Protein AF-A0A133VIT9-F1 (afdb_monomer_lite)

Structure (mmCIF, N/CA/C/O backbone):
data_AF-A0A133VIT9-F1
#
_entry.id   AF-A0A133VIT9-F1
#
loop_
_atom_site.group_PDB
_atom_site.id
_atom_site.type_symbol
_atom_site.label_atom_id
_atom_site.label_alt_id
_atom_site.label_comp_id
_atom_site.label_asym_id
_atom_site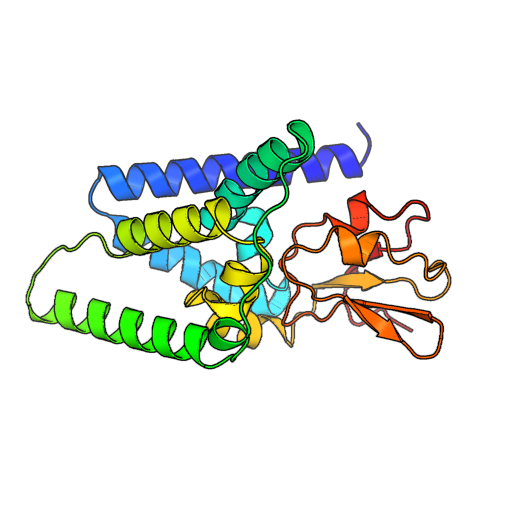.label_entity_id
_atom_site.label_seq_id
_atom_site.pdbx_PDB_ins_code
_atom_site.Cartn_x
_atom_site.Cartn_y
_atom_site.Cartn_z
_atom_site.occupancy
_atom_site.B_iso_or_equiv
_atom_site.auth_seq_id
_atom_site.auth_comp_id
_atom_site.auth_asym_id
_atom_site.auth_atom_id
_atom_site.pdbx_PDB_model_num
ATOM 1 N N . MET A 1 1 ? 23.130 16.467 -1.519 1.00 50.41 1 MET A N 1
ATOM 2 C CA . MET A 1 1 ? 22.187 15.335 -1.356 1.00 50.41 1 MET A CA 1
ATOM 3 C C . MET A 1 1 ? 21.423 15.170 -2.657 1.00 50.41 1 MET A C 1
ATOM 5 O O . MET A 1 1 ? 20.831 16.145 -3.097 1.00 50.41 1 MET A O 1
ATOM 9 N N . GLY A 1 2 ? 21.482 13.998 -3.297 1.00 61.22 2 GLY A N 1
ATOM 10 C CA . GLY A 1 2 ? 20.690 13.722 -4.503 1.00 61.22 2 GLY A CA 1
ATOM 11 C C . GLY A 1 2 ? 19.182 13.758 -4.220 1.00 61.22 2 GLY A C 1
ATOM 12 O O . GLY A 1 2 ? 18.756 13.511 -3.088 1.00 61.22 2 GLY A O 1
ATOM 13 N N . ARG A 1 3 ? 18.382 14.078 -5.245 1.00 63.00 3 ARG A N 1
ATOM 14 C CA . ARG A 1 3 ? 16.910 14.182 -5.181 1.00 63.00 3 ARG A CA 1
ATOM 15 C C . ARG A 1 3 ? 16.249 12.888 -4.668 1.00 63.00 3 ARG A C 1
ATOM 17 O O . ARG A 1 3 ? 15.269 12.965 -3.931 1.00 63.00 3 ARG A O 1
ATOM 24 N N . GLU A 1 4 ? 16.822 11.733 -4.996 1.00 68.62 4 GLU A N 1
ATOM 25 C CA . GLU A 1 4 ? 16.360 10.404 -4.563 1.00 68.62 4 GLU A CA 1
ATOM 26 C C . GLU A 1 4 ? 16.519 10.193 -3.052 1.00 68.62 4 GLU A C 1
ATOM 28 O O . GLU A 1 4 ? 15.550 9.889 -2.357 1.00 68.62 4 GLU A O 1
ATOM 33 N N . ASN A 1 5 ? 17.706 10.486 -2.510 1.00 75.12 5 ASN A N 1
ATOM 34 C CA . ASN A 1 5 ? 17.976 10.378 -1.073 1.00 75.12 5 ASN A CA 1
ATOM 35 C C . ASN A 1 5 ? 17.019 11.247 -0.248 1.00 75.12 5 ASN A C 1
ATOM 37 O O . ASN A 1 5 ? 16.515 10.809 0.782 1.00 75.12 5 ASN A O 1
ATOM 41 N N . PHE A 1 6 ? 16.720 12.465 -0.706 1.00 83.69 6 PHE A N 1
ATOM 42 C CA . PHE A 1 6 ? 15.783 13.346 -0.007 1.00 83.69 6 PHE A CA 1
ATOM 43 C C . PHE A 1 6 ? 14.367 12.756 0.073 1.00 83.69 6 PHE A C 1
ATOM 45 O O . PHE A 1 6 ? 13.770 12.734 1.149 1.00 83.69 6 PHE A O 1
ATOM 52 N N . ARG A 1 7 ? 13.844 12.229 -1.042 1.00 82.56 7 ARG A N 1
ATOM 53 C CA . ARG A 1 7 ? 12.515 11.600 -1.089 1.00 82.56 7 ARG A CA 1
ATOM 54 C C . ARG A 1 7 ? 12.454 10.357 -0.204 1.00 82.56 7 ARG A C 1
ATOM 56 O O . ARG A 1 7 ? 11.474 10.174 0.516 1.00 82.56 7 ARG A O 1
ATOM 63 N N . TYR A 1 8 ? 13.513 9.546 -0.215 1.00 85.75 8 TYR A N 1
ATOM 64 C CA . TYR A 1 8 ? 13.644 8.391 0.666 1.00 85.75 8 TYR A CA 1
ATOM 65 C C . TYR A 1 8 ? 13.536 8.795 2.142 1.00 85.75 8 TYR A C 1
ATOM 67 O O . TYR A 1 8 ? 12.684 8.267 2.858 1.00 85.75 8 TYR A O 1
ATOM 75 N N . PHE A 1 9 ? 14.330 9.774 2.591 1.00 89.81 9 PHE A N 1
ATOM 76 C CA . PHE A 1 9 ? 14.286 10.243 3.980 1.00 89.81 9 PHE A CA 1
ATOM 77 C C . PHE A 1 9 ? 12.928 10.839 4.353 1.00 89.81 9 PHE A C 1
ATOM 79 O O . PHE A 1 9 ? 12.425 10.561 5.440 1.00 89.81 9 PHE A O 1
ATOM 86 N N . LEU A 1 10 ? 12.302 11.600 3.450 1.00 91.88 10 LEU A N 1
ATOM 87 C CA . LEU A 1 10 ? 10.971 12.162 3.673 1.00 91.88 10 LEU A CA 1
ATOM 88 C C . LEU A 1 10 ? 9.918 11.059 3.867 1.00 91.88 10 LEU A C 1
ATOM 90 O O . LEU A 1 10 ? 9.110 11.133 4.792 1.00 91.88 10 LEU A O 1
ATOM 94 N N . ARG A 1 11 ? 9.961 10.011 3.035 1.00 91.12 11 ARG A N 1
ATOM 95 C CA . ARG A 1 11 ? 9.060 8.854 3.124 1.00 91.12 11 ARG A CA 1
ATOM 96 C C . ARG A 1 11 ? 9.233 8.110 4.443 1.00 91.12 11 ARG A C 1
ATOM 98 O O . ARG A 1 11 ? 8.245 7.836 5.116 1.00 91.12 11 ARG A O 1
ATOM 105 N N . ILE A 1 12 ? 10.473 7.794 4.819 1.00 92.12 12 ILE A N 1
ATOM 106 C CA . ILE A 1 12 ? 10.763 7.093 6.078 1.00 92.12 12 ILE A CA 1
ATOM 107 C C . ILE A 1 12 ? 10.356 7.949 7.283 1.00 92.12 12 ILE A C 1
ATOM 109 O O . ILE A 1 12 ? 9.731 7.440 8.211 1.00 92.12 12 ILE A O 1
ATOM 113 N N . GLY A 1 13 ? 10.637 9.255 7.246 1.00 95.56 13 GLY A N 1
ATOM 114 C CA . GLY A 1 13 ? 10.189 10.200 8.267 1.00 95.56 13 GLY A CA 1
ATOM 115 C C . GLY A 1 13 ? 8.670 10.177 8.436 1.00 95.56 13 GLY A C 1
ATOM 116 O O . GLY A 1 13 ? 8.187 9.943 9.541 1.00 95.56 13 GLY A O 1
ATOM 117 N N . ALA A 1 14 ? 7.918 10.314 7.338 1.00 96.12 14 ALA A N 1
ATOM 118 C CA . ALA A 1 14 ? 6.457 10.249 7.356 1.00 96.12 14 ALA A CA 1
ATOM 119 C C . ALA A 1 14 ? 5.939 8.920 7.935 1.00 96.12 14 ALA A C 1
ATOM 121 O O . ALA A 1 14 ? 5.090 8.927 8.825 1.00 96.12 14 ALA A O 1
ATOM 122 N N . GLN A 1 15 ? 6.493 7.790 7.492 1.00 95.75 15 GLN A N 1
ATOM 123 C CA . GLN A 1 15 ? 6.112 6.456 7.963 1.00 95.75 15 GLN A CA 1
ATOM 124 C C . GLN A 1 15 ? 6.292 6.286 9.474 1.00 95.75 15 GLN A C 1
ATOM 126 O O . GLN A 1 15 ? 5.395 5.770 10.144 1.00 95.75 15 GLN A O 1
ATOM 131 N N . ILE A 1 16 ? 7.431 6.729 10.014 1.00 96.38 16 ILE A N 1
ATOM 132 C CA . ILE A 1 16 ? 7.729 6.653 11.449 1.00 96.38 16 ILE A CA 1
ATOM 133 C C . ILE A 1 16 ? 6.801 7.587 12.228 1.00 96.38 16 ILE A C 1
ATOM 135 O O . ILE A 1 16 ? 6.231 7.177 13.239 1.00 96.38 16 ILE A O 1
ATOM 139 N N . THR A 1 17 ? 6.595 8.817 11.746 1.00 97.31 17 THR A N 1
ATOM 140 C CA . THR A 1 17 ? 5.683 9.778 12.376 1.00 97.31 17 THR A CA 1
ATOM 141 C C . THR A 1 17 ? 4.263 9.226 12.453 1.00 97.31 17 T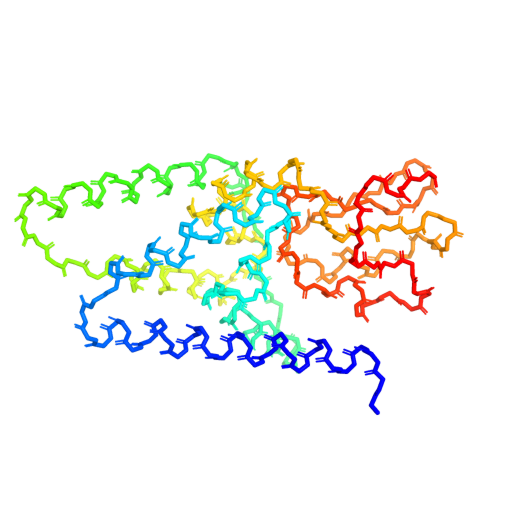HR A C 1
ATOM 143 O O . THR A 1 17 ? 3.673 9.207 13.531 1.00 97.31 17 THR A O 1
ATOM 146 N N . PHE A 1 18 ? 3.710 8.725 11.348 1.00 97.31 18 PHE A N 1
ATOM 147 C CA . PHE A 1 18 ? 2.349 8.194 11.329 1.00 97.31 18 PHE A CA 1
ATOM 148 C C . PHE A 1 18 ? 2.204 6.899 12.133 1.00 97.31 18 PHE A C 1
ATOM 150 O O . PHE A 1 18 ? 1.184 6.720 12.798 1.00 97.31 18 PHE A O 1
ATOM 157 N N . LEU A 1 19 ? 3.224 6.035 12.162 1.00 96.50 19 LEU A N 1
ATOM 158 C CA . LEU A 1 19 ? 3.233 4.870 13.049 1.00 96.50 19 LEU A CA 1
ATOM 159 C C . LEU A 1 19 ? 3.217 5.288 14.529 1.00 96.50 19 LEU A C 1
ATOM 161 O O . LEU A 1 19 ? 2.460 4.717 15.313 1.00 96.50 19 LEU A O 1
ATOM 165 N N . ALA A 1 20 ? 3.990 6.310 14.909 1.00 97.06 20 ALA A N 1
ATOM 166 C CA . ALA A 1 20 ? 3.998 6.842 16.272 1.00 97.06 20 ALA A CA 1
ATOM 167 C C . ALA A 1 20 ? 2.649 7.477 16.655 1.00 97.06 20 ALA A C 1
ATOM 169 O O . ALA A 1 20 ? 2.144 7.235 17.752 1.00 97.06 20 ALA A O 1
ATOM 170 N N . VAL A 1 21 ? 2.023 8.227 15.739 1.00 96.94 21 VAL A N 1
ATOM 171 C CA . VAL A 1 21 ? 0.663 8.762 15.933 1.00 96.94 21 VAL A CA 1
ATOM 172 C C . VAL A 1 21 ? -0.339 7.621 16.115 1.00 96.94 21 VAL A C 1
ATOM 174 O O . VAL A 1 21 ? -1.140 7.659 17.047 1.00 96.94 21 VAL A O 1
ATOM 177 N N . PHE A 1 22 ? -0.276 6.579 15.281 1.00 95.75 22 PHE A N 1
ATOM 178 C CA . PHE A 1 22 ? -1.159 5.418 15.395 1.00 95.75 22 PHE A CA 1
ATOM 179 C C . PHE A 1 22 ? -1.004 4.707 16.746 1.00 95.75 22 PHE A C 1
ATOM 181 O O . PHE A 1 22 ? -2.000 4.440 17.418 1.00 95.75 22 PHE A O 1
ATOM 188 N N . ALA A 1 23 ? 0.235 4.464 17.184 1.00 95.25 23 ALA A N 1
ATOM 189 C CA . ALA A 1 23 ? 0.527 3.850 18.478 1.00 95.25 23 ALA A CA 1
ATOM 190 C C . ALA A 1 23 ? 0.029 4.707 19.658 1.00 95.25 23 ALA A C 1
ATOM 192 O O . ALA A 1 23 ? -0.569 4.179 20.595 1.00 95.25 23 ALA A O 1
ATOM 193 N N . SER A 1 24 ? 0.203 6.030 19.586 1.00 95.56 24 SER A N 1
ATOM 194 C CA . SER A 1 24 ? -0.292 6.973 20.598 1.00 95.56 24 SER A CA 1
ATOM 195 C C . SER A 1 24 ? -1.824 6.971 20.702 1.00 95.56 24 SER A C 1
ATOM 197 O O . SER A 1 24 ? -2.385 6.943 21.802 1.00 95.56 24 SER A O 1
ATOM 199 N N . LEU A 1 25 ? -2.528 6.916 19.564 1.00 93.62 25 LEU A N 1
ATOM 200 C CA . LEU A 1 25 ? -3.990 6.809 19.539 1.00 93.62 25 LEU A CA 1
ATOM 201 C C . LEU A 1 25 ? -4.494 5.468 20.083 1.00 93.62 25 LEU A C 1
ATOM 203 O O . LEU A 1 25 ? -5.546 5.442 20.723 1.00 93.62 25 LEU A O 1
ATOM 207 N N . ILE A 1 26 ? -3.760 4.372 19.859 1.00 91.81 26 ILE A N 1
ATOM 208 C CA . ILE A 1 26 ? -4.047 3.072 20.485 1.00 91.81 26 ILE A CA 1
ATOM 209 C C . ILE A 1 26 ? -3.924 3.180 22.001 1.00 91.81 26 ILE A C 1
ATOM 211 O O . ILE A 1 26 ? -4.866 2.824 22.705 1.00 91.81 26 ILE A O 1
ATOM 215 N N . TRP A 1 27 ? -2.807 3.717 22.495 1.00 92.19 27 TRP A N 1
ATOM 216 C CA . TRP A 1 27 ? -2.558 3.860 23.930 1.00 92.19 27 TRP A CA 1
ATOM 217 C C . TRP A 1 27 ? -3.612 4.728 24.623 1.00 92.19 27 TRP A C 1
ATOM 219 O O . TRP A 1 27 ? -4.034 4.443 25.740 1.00 92.19 27 TRP A O 1
ATOM 229 N N . SER A 1 28 ? -4.070 5.773 23.937 1.00 91.56 28 SER A N 1
ATOM 230 C CA . SER A 1 28 ? -5.056 6.715 24.467 1.00 91.56 28 SER A CA 1
ATOM 231 C C . SER A 1 28 ? -6.503 6.214 24.352 1.00 91.56 28 SER A C 1
ATOM 233 O O . SER A 1 28 ? -7.417 6.907 24.788 1.00 91.56 28 SER A O 1
ATOM 235 N N . GLY A 1 29 ? -6.751 5.061 23.715 1.00 87.62 29 GLY A N 1
ATOM 236 C CA . GLY A 1 29 ? -8.108 4.576 23.417 1.00 87.62 29 GLY A CA 1
ATOM 237 C C . GLY A 1 29 ? -8.849 5.399 22.352 1.00 87.62 29 GLY A C 1
ATOM 238 O O . GLY A 1 29 ? -10.023 5.168 22.079 1.00 87.62 29 GLY A O 1
ATOM 239 N N . LEU A 1 30 ? -8.162 6.334 21.694 1.00 88.44 30 LEU A N 1
ATOM 240 C CA . LEU A 1 30 ? -8.722 7.304 20.752 1.00 88.44 30 LEU A CA 1
ATOM 241 C C . LEU A 1 30 ? -8.528 6.888 19.282 1.00 88.44 30 LEU A C 1
ATOM 243 O O . LEU A 1 30 ? -8.510 7.718 18.372 1.00 88.44 30 LEU A O 1
ATOM 247 N N . THR A 1 31 ? -8.401 5.583 19.033 1.00 86.69 31 THR A N 1
ATOM 248 C CA . THR A 1 31 ? -8.138 5.006 17.699 1.00 86.69 31 THR A CA 1
ATOM 249 C C . THR A 1 31 ? -9.149 5.414 16.630 1.00 86.69 31 THR A C 1
ATOM 251 O O . THR A 1 31 ? -8.806 5.441 15.452 1.00 86.69 31 THR A O 1
ATOM 254 N N . GLN A 1 32 ? -10.368 5.800 17.017 1.00 84.81 32 GLN A N 1
ATOM 255 C CA . GLN A 1 32 ? -11.388 6.298 16.094 1.00 84.81 32 GLN A CA 1
ATOM 256 C C . GLN A 1 32 ? -10.929 7.532 15.302 1.00 84.81 32 GLN A C 1
ATOM 258 O O . GLN A 1 32 ? -11.302 7.662 14.139 1.00 84.81 32 GLN A O 1
ATOM 263 N N . PHE A 1 33 ? -10.068 8.395 15.858 1.00 90.81 33 PHE A N 1
ATOM 264 C CA . PHE A 1 33 ? -9.533 9.541 15.111 1.00 90.81 33 PHE A CA 1
ATOM 265 C C . PHE A 1 33 ? -8.607 9.134 13.961 1.00 90.81 33 PHE A C 1
ATOM 267 O O . PHE A 1 33 ? -8.424 9.912 13.025 1.00 90.81 33 PHE A O 1
ATOM 274 N N . TRP A 1 34 ? -8.088 7.900 13.950 1.00 93.31 34 TRP A N 1
ATOM 275 C CA . TRP A 1 34 ? -7.338 7.387 12.804 1.00 93.31 34 TRP A CA 1
ATOM 276 C C . TRP A 1 34 ? -8.192 7.336 11.529 1.00 93.31 34 TRP A C 1
ATOM 278 O O . TRP A 1 34 ? -7.664 7.490 10.428 1.00 93.31 34 TRP A O 1
ATOM 288 N N . LEU A 1 35 ? -9.519 7.204 11.660 1.00 91.31 35 LEU A N 1
ATOM 289 C CA . LEU A 1 35 ? -10.442 7.266 10.524 1.00 91.31 35 LEU A CA 1
ATOM 290 C C . LEU A 1 35 ? -10.440 8.627 9.828 1.00 91.31 35 LEU A C 1
ATOM 292 O O . LEU A 1 35 ? -10.691 8.676 8.630 1.00 91.31 35 LEU A O 1
ATOM 296 N N . VAL A 1 36 ? -10.130 9.716 10.538 1.00 94.69 36 VAL A N 1
ATOM 297 C CA . VAL A 1 36 ? -10.009 11.050 9.931 1.00 94.69 36 VAL A CA 1
ATOM 298 C C . VAL A 1 36 ? -8.788 11.092 9.016 1.00 94.69 36 VAL A C 1
ATOM 300 O O . VAL A 1 36 ? -8.888 11.516 7.866 1.00 94.69 36 VAL A O 1
ATOM 303 N N . ILE A 1 37 ? -7.652 10.574 9.493 1.00 96.19 37 ILE A N 1
ATOM 304 C CA . ILE A 1 37 ? -6.414 10.470 8.709 1.00 96.19 37 ILE A CA 1
ATOM 305 C C . ILE A 1 37 ? -6.622 9.528 7.516 1.00 96.19 37 ILE A C 1
ATOM 307 O O . ILE A 1 37 ? -6.231 9.847 6.394 1.00 96.19 37 ILE A O 1
ATOM 311 N N . PHE A 1 38 ? -7.279 8.386 7.735 1.00 95.88 38 PHE A N 1
ATOM 312 C CA . PHE A 1 38 ? -7.643 7.461 6.665 1.00 95.88 38 PHE A CA 1
ATOM 313 C C . PHE A 1 38 ? -8.568 8.115 5.630 1.00 95.88 38 PHE A C 1
ATOM 315 O O . PHE A 1 38 ? -8.290 8.030 4.439 1.00 95.88 38 PHE A O 1
ATOM 322 N N . GLY A 1 39 ? -9.618 8.817 6.062 1.00 96.62 39 GLY A N 1
ATOM 323 C CA . GLY A 1 39 ? -10.553 9.518 5.181 1.00 96.62 39 GLY A CA 1
ATOM 324 C C . GLY A 1 39 ? -9.873 10.596 4.334 1.00 96.62 39 GLY A C 1
ATOM 325 O O . GLY A 1 39 ? -10.090 10.651 3.125 1.00 96.62 39 GLY A O 1
ATOM 326 N N . ALA A 1 40 ? -8.976 11.387 4.931 1.00 96.56 40 ALA A N 1
ATOM 327 C CA . ALA A 1 40 ? -8.143 12.336 4.191 1.00 96.56 40 ALA A CA 1
ATOM 328 C C . ALA A 1 40 ? -7.245 11.627 3.161 1.00 96.56 40 ALA A C 1
ATOM 330 O O . ALA A 1 40 ? -7.115 12.088 2.028 1.00 96.56 40 ALA A O 1
ATOM 331 N N . GLY A 1 41 ? -6.681 10.470 3.522 1.00 96.56 41 GLY A N 1
ATOM 332 C CA . GLY A 1 41 ? -5.923 9.614 2.610 1.00 96.56 41 GLY A CA 1
ATOM 333 C C . GLY A 1 41 ? -6.752 9.098 1.433 1.00 96.56 41 GLY A C 1
ATOM 334 O O . GLY A 1 41 ? -6.287 9.145 0.297 1.00 96.56 41 GLY A O 1
ATOM 335 N N . VAL A 1 42 ? -7.990 8.657 1.676 1.00 96.44 42 VAL A N 1
ATOM 336 C CA . VAL A 1 42 ? -8.925 8.204 0.631 1.00 96.44 42 VAL A CA 1
ATOM 337 C C . VAL A 1 42 ? -9.217 9.326 -0.364 1.00 96.44 42 VAL A C 1
ATOM 339 O O . VAL A 1 42 ? -9.136 9.093 -1.569 1.00 96.44 42 VAL A O 1
ATOM 342 N N . ILE A 1 43 ? -9.493 10.540 0.127 1.00 96.19 43 ILE A N 1
ATOM 343 C CA . ILE A 1 43 ? -9.732 11.724 -0.714 1.00 96.19 43 ILE A CA 1
ATOM 344 C C . ILE A 1 43 ? -8.474 12.073 -1.512 1.00 96.19 43 ILE A C 1
ATOM 346 O O . ILE A 1 43 ? -8.538 12.242 -2.727 1.00 96.19 43 ILE A O 1
ATOM 350 N N . GLY A 1 44 ? -7.316 12.132 -0.850 1.00 95.69 44 GLY A N 1
ATOM 351 C CA . GLY A 1 44 ? -6.049 12.414 -1.519 1.00 95.69 44 GLY A CA 1
ATOM 352 C C . GLY A 1 44 ? -5.686 11.360 -2.569 1.00 95.69 44 GLY A C 1
ATOM 353 O O . GLY A 1 44 ? -5.049 11.700 -3.564 1.00 95.69 44 GLY A O 1
ATOM 354 N N . SER A 1 45 ? -6.140 10.111 -2.403 1.00 95.44 45 SER A N 1
ATOM 355 C CA . SER A 1 45 ? -5.831 9.026 -3.342 1.00 95.44 45 SER A CA 1
ATOM 356 C C . SER A 1 45 ? -6.482 9.197 -4.715 1.00 95.44 45 SER A C 1
ATOM 358 O O . SER A 1 45 ? -5.997 8.645 -5.696 1.00 95.44 45 SER A O 1
ATOM 360 N N . VAL A 1 46 ? -7.524 10.030 -4.809 1.00 95.00 46 VAL A N 1
ATOM 361 C CA . VAL A 1 46 ? -8.129 10.429 -6.091 1.00 95.00 46 VAL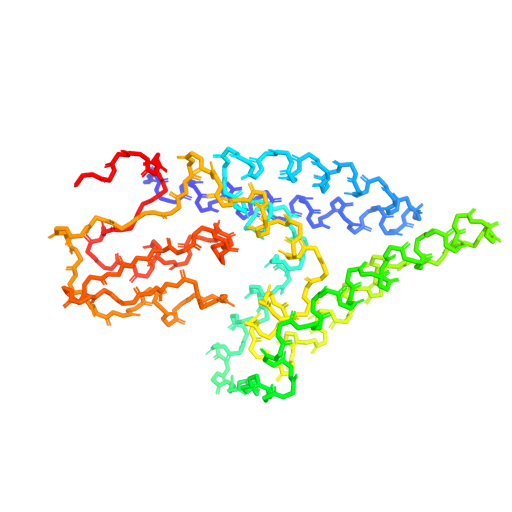 A CA 1
ATOM 362 C C . VAL A 1 46 ? -7.158 11.251 -6.943 1.00 95.00 46 VAL A C 1
ATOM 364 O O . VAL A 1 46 ? -7.287 11.297 -8.162 1.00 95.00 46 VAL A O 1
ATOM 367 N N . VAL A 1 47 ? -6.170 11.902 -6.324 1.00 95.31 47 VAL A N 1
ATOM 368 C CA . VAL A 1 47 ? -5.187 12.743 -7.020 1.00 95.31 47 VAL A CA 1
ATOM 369 C C . VAL A 1 47 ? -3.805 12.097 -7.034 1.00 95.31 47 VAL A C 1
ATOM 371 O O . VAL A 1 47 ? -3.149 12.125 -8.072 1.00 95.31 47 VAL A O 1
ATOM 374 N N . PHE A 1 48 ? -3.377 11.510 -5.916 1.00 95.25 48 PHE A N 1
ATOM 375 C CA . PHE A 1 48 ? -2.000 11.067 -5.672 1.00 95.25 48 PHE A CA 1
ATOM 376 C C . PHE A 1 48 ? -1.843 9.543 -5.588 1.00 95.25 48 PHE A C 1
ATOM 378 O O . PHE A 1 48 ? -0.985 9.058 -4.848 1.00 95.25 48 PHE A O 1
ATOM 385 N N . ASP A 1 49 ? -2.693 8.790 -6.294 1.00 93.81 49 ASP A N 1
ATOM 386 C CA . ASP A 1 49 ? -2.706 7.320 -6.262 1.00 93.81 49 ASP A CA 1
ATOM 387 C C . ASP A 1 49 ? -2.806 6.809 -4.802 1.00 93.81 49 ASP A C 1
ATOM 389 O O . ASP A 1 49 ? -3.204 7.541 -3.895 1.00 93.81 49 ASP A O 1
ATOM 393 N N . ARG A 1 50 ? -2.482 5.557 -4.489 1.00 94.12 50 ARG A N 1
ATOM 394 C CA . ARG A 1 50 ? -2.596 5.016 -3.122 1.00 94.12 50 ARG A CA 1
ATOM 395 C C . ARG A 1 50 ? -1.440 5.448 -2.213 1.00 94.12 50 ARG A C 1
ATOM 397 O O . ARG A 1 50 ? -0.955 4.635 -1.419 1.00 94.12 50 ARG A O 1
ATOM 404 N N . PHE A 1 51 ? -1.053 6.730 -2.231 1.00 94.19 51 PHE A N 1
ATOM 405 C CA . PHE A 1 51 ? 0.021 7.280 -1.389 1.00 94.19 51 PHE A CA 1
ATOM 406 C C . PHE A 1 51 ? -0.167 6.957 0.099 1.00 94.19 51 PHE A C 1
ATOM 408 O O . PHE A 1 51 ? 0.814 6.734 0.810 1.00 94.19 51 PHE A O 1
ATOM 415 N N . TYR A 1 52 ? -1.421 6.860 0.569 1.00 96.31 52 TYR A N 1
ATOM 416 C CA . TYR A 1 52 ? -1.733 6.459 1.939 1.00 96.31 52 TYR A CA 1
ATOM 417 C C . TYR A 1 52 ? -1.053 5.134 2.309 1.00 96.31 52 TYR A C 1
ATOM 419 O O . TYR A 1 52 ? -0.467 5.032 3.383 1.00 96.31 52 TYR A O 1
ATOM 427 N N . CYS A 1 53 ? -1.066 4.134 1.420 1.00 94.88 53 CYS A N 1
ATOM 428 C CA . CYS A 1 53 ? -0.450 2.828 1.672 1.00 94.88 53 CYS A CA 1
ATOM 429 C C . CYS A 1 53 ? 1.075 2.933 1.815 1.00 94.88 53 CYS A C 1
ATOM 431 O O . CYS A 1 53 ? 1.658 2.283 2.680 1.00 94.88 53 CYS A O 1
ATOM 433 N N . GLY A 1 54 ? 1.710 3.759 0.981 1.00 93.50 54 GLY A N 1
ATOM 434 C CA . GLY A 1 54 ? 3.161 3.917 0.939 1.00 93.50 54 GLY A CA 1
ATOM 435 C C . GLY A 1 54 ? 3.743 4.848 2.005 1.00 93.50 54 GLY A C 1
ATOM 436 O O . GLY A 1 54 ? 4.909 4.673 2.355 1.00 93.50 54 GLY A O 1
ATOM 437 N N . TRP A 1 55 ? 2.973 5.815 2.516 1.00 95.00 55 TRP A N 1
ATOM 438 C CA . TRP A 1 55 ? 3.486 6.920 3.347 1.00 95.00 55 TRP A CA 1
ATOM 439 C C . TRP A 1 55 ? 2.846 7.040 4.731 1.00 95.00 55 TRP A C 1
ATOM 441 O O . TRP A 1 55 ? 3.492 7.528 5.654 1.00 95.00 55 TRP A O 1
ATOM 451 N N . VAL A 1 56 ? 1.584 6.628 4.878 1.00 96.81 56 VAL A N 1
ATOM 452 C CA . VAL A 1 56 ? 0.767 6.922 6.072 1.00 96.81 56 VAL A CA 1
ATOM 453 C C . VAL A 1 56 ? 0.340 5.646 6.798 1.00 96.81 56 VAL A C 1
ATOM 455 O O . VAL A 1 56 ? 0.220 5.623 8.020 1.00 96.81 56 VAL A O 1
ATOM 458 N N . CYS A 1 57 ? 0.091 4.567 6.059 1.00 95.69 57 CYS A N 1
ATOM 459 C CA . CYS A 1 57 ? -0.473 3.337 6.587 1.00 95.69 57 CYS A CA 1
ATOM 460 C C . CYS A 1 57 ? 0.503 2.637 7.555 1.00 95.69 57 CYS A C 1
ATOM 462 O O . CYS A 1 57 ? 1.590 2.238 7.129 1.00 95.69 57 CYS A O 1
ATOM 464 N N . PRO A 1 58 ? 0.105 2.365 8.815 1.00 95.25 58 PRO A N 1
ATOM 465 C CA . PRO A 1 58 ? 0.964 1.694 9.786 1.00 95.25 58 PRO A CA 1
ATOM 466 C C . PRO A 1 58 ? 1.313 0.274 9.337 1.00 95.25 58 PRO A C 1
ATOM 468 O O . PRO A 1 58 ? 2.427 -0.182 9.558 1.00 95.25 58 PRO A O 1
ATOM 471 N N . MET A 1 59 ? 0.393 -0.403 8.640 1.00 93.62 59 MET A N 1
ATOM 472 C CA . MET A 1 59 ? 0.612 -1.758 8.122 1.00 93.62 59 MET A CA 1
ATOM 473 C C . MET A 1 59 ? 1.697 -1.800 7.051 1.00 93.62 59 MET A C 1
ATOM 475 O O . MET A 1 59 ? 2.544 -2.686 7.088 1.00 93.62 59 MET A O 1
ATOM 479 N N . GLY A 1 60 ? 1.719 -0.815 6.147 1.00 92.00 60 GLY A N 1
ATOM 480 C CA . GLY A 1 60 ? 2.785 -0.689 5.153 1.00 92.00 60 GLY A CA 1
ATOM 481 C C . GLY A 1 60 ? 4.143 -0.418 5.806 1.00 92.00 60 GLY A C 1
ATOM 482 O O . GLY A 1 60 ? 5.148 -1.003 5.404 1.00 92.00 60 GLY A O 1
ATOM 483 N N . THR A 1 61 ? 4.174 0.410 6.856 1.00 94.19 61 THR A N 1
ATOM 484 C CA . THR A 1 61 ? 5.392 0.650 7.647 1.00 94.19 61 THR A CA 1
ATOM 485 C C . THR A 1 61 ? 5.858 -0.611 8.379 1.00 94.19 61 THR A C 1
ATOM 487 O O . THR A 1 61 ? 7.055 -0.870 8.409 1.00 94.19 61 THR A O 1
ATOM 490 N N . LEU A 1 62 ? 4.941 -1.413 8.934 1.00 94.56 62 LEU A N 1
ATOM 491 C CA . LEU A 1 62 ? 5.260 -2.655 9.652 1.00 94.56 62 LEU A CA 1
ATOM 492 C C . LEU A 1 62 ? 5.714 -3.789 8.720 1.00 94.56 62 LEU A C 1
ATOM 494 O O . LEU A 1 62 ? 6.581 -4.571 9.101 1.00 94.56 62 LEU A O 1
ATOM 498 N N . ALA A 1 63 ? 5.176 -3.874 7.501 1.00 93.12 63 ALA A N 1
ATOM 499 C CA . ALA A 1 63 ? 5.539 -4.912 6.534 1.00 93.12 63 ALA A CA 1
ATOM 500 C C . ALA A 1 63 ? 7.005 -4.815 6.071 1.00 93.12 63 ALA A C 1
ATOM 502 O O . ALA A 1 63 ? 7.675 -5.834 5.928 1.00 93.12 63 ALA A O 1
ATOM 503 N N . ARG A 1 64 ? 7.528 -3.594 5.890 1.00 89.44 64 ARG A N 1
ATOM 504 C CA . ARG A 1 64 ? 8.896 -3.335 5.398 1.00 89.44 64 ARG A CA 1
ATOM 505 C C . ARG A 1 64 ? 10.015 -3.971 6.243 1.00 89.44 64 ARG A C 1
ATOM 507 O O . ARG A 1 64 ? 10.826 -4.692 5.666 1.00 89.44 64 ARG A O 1
ATOM 514 N N . PRO A 1 65 ? 10.112 -3.731 7.568 1.00 91.44 65 PRO A N 1
ATOM 515 C CA . PRO A 1 65 ? 11.151 -4.347 8.387 1.00 91.44 65 PRO A CA 1
ATOM 516 C C . PRO A 1 65 ? 10.987 -5.865 8.464 1.00 91.44 65 PRO A C 1
ATOM 518 O O . PRO A 1 65 ? 11.994 -6.562 8.494 1.00 91.44 65 PRO A O 1
ATOM 521 N N . ILE A 1 66 ? 9.751 -6.383 8.442 1.00 92.62 66 ILE A N 1
ATOM 522 C CA . ILE A 1 66 ? 9.505 -7.829 8.375 1.00 92.62 66 ILE A CA 1
ATOM 523 C C . ILE A 1 66 ? 10.100 -8.385 7.075 1.00 92.62 66 ILE A C 1
ATOM 525 O O . ILE A 1 66 ? 10.921 -9.291 7.136 1.00 92.62 66 ILE A O 1
ATOM 529 N N . GLY A 1 67 ? 9.778 -7.800 5.918 1.00 90.00 67 GLY A N 1
ATOM 530 C CA . GLY A 1 67 ? 10.349 -8.210 4.630 1.00 90.00 67 GLY A CA 1
ATOM 531 C C . GLY A 1 67 ? 11.880 -8.181 4.625 1.00 90.00 67 GLY A C 1
ATOM 532 O O . GLY A 1 67 ? 12.509 -9.178 4.282 1.00 90.00 67 GLY A O 1
ATOM 533 N N . TRP A 1 68 ? 12.480 -7.093 5.119 1.00 90.06 68 TRP A N 1
ATOM 534 C CA . TRP A 1 68 ? 13.937 -6.966 5.237 1.00 90.06 68 TRP A CA 1
ATOM 535 C C . TRP A 1 68 ? 14.570 -8.043 6.132 1.00 90.06 68 TRP A C 1
ATOM 537 O O . TRP A 1 68 ? 15.644 -8.545 5.813 1.00 90.06 68 TRP A O 1
ATOM 547 N N . ILE A 1 69 ? 13.924 -8.421 7.243 1.00 92.44 69 ILE A N 1
ATOM 548 C CA . ILE A 1 69 ? 14.398 -9.510 8.112 1.00 92.44 69 ILE A CA 1
ATOM 549 C C . ILE A 1 69 ? 14.414 -10.832 7.333 1.00 92.44 69 ILE A C 1
ATOM 551 O O . ILE A 1 69 ? 15.431 -11.520 7.345 1.00 92.44 69 ILE A O 1
ATOM 555 N N . TYR A 1 70 ? 13.332 -11.176 6.632 1.00 91.12 70 TYR A N 1
ATOM 556 C CA . TYR A 1 70 ? 13.257 -12.428 5.867 1.00 91.12 70 TYR A CA 1
ATOM 557 C C . TYR A 1 70 ? 14.307 -12.478 4.755 1.00 91.12 70 TYR A C 1
ATOM 559 O O . TYR A 1 70 ? 15.031 -13.466 4.652 1.00 91.12 70 TYR A O 1
ATOM 567 N N . GLU A 1 71 ? 14.458 -11.390 3.994 1.00 87.81 71 GLU A N 1
ATOM 568 C CA . GLU A 1 71 ? 15.484 -11.261 2.951 1.00 87.81 71 GLU A CA 1
ATOM 569 C C . GLU A 1 71 ? 16.901 -11.395 3.540 1.00 87.81 71 GLU A C 1
ATOM 571 O O . GLU A 1 71 ? 17.737 -12.120 3.005 1.00 87.81 71 GLU A O 1
ATOM 576 N N . LYS A 1 72 ? 17.168 -10.760 4.690 1.00 92.00 72 LYS A N 1
ATOM 577 C CA . LYS A 1 72 ? 18.479 -10.802 5.356 1.00 92.00 72 LYS A CA 1
ATOM 578 C C . LYS A 1 72 ? 18.851 -12.188 5.883 1.00 92.00 72 LYS A C 1
ATOM 580 O O . LYS A 1 72 ? 20.030 -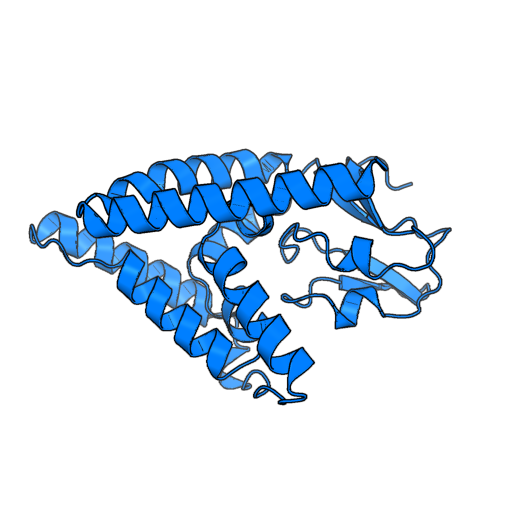12.538 5.869 1.00 92.00 72 LYS A O 1
ATOM 585 N N . PHE A 1 73 ? 17.881 -12.946 6.388 1.00 93.44 73 PHE A N 1
ATOM 586 C CA . PHE A 1 73 ? 18.103 -14.298 6.909 1.00 93.44 73 PHE A CA 1
ATOM 587 C C . PHE A 1 73 ? 17.883 -15.398 5.859 1.00 93.44 73 PHE A C 1
ATOM 589 O O . PHE A 1 73 ? 18.058 -16.570 6.183 1.00 93.44 73 PHE A O 1
ATOM 596 N N . GLY A 1 74 ? 17.524 -15.043 4.619 1.00 89.75 74 GLY A N 1
ATOM 597 C CA . GLY A 1 74 ? 17.269 -16.005 3.544 1.00 89.75 74 GLY A CA 1
ATOM 598 C C . GLY A 1 74 ? 16.086 -16.933 3.829 1.00 89.75 74 GLY A C 1
ATOM 599 O O . GLY A 1 74 ? 16.102 -18.089 3.417 1.00 89.75 74 GLY A O 1
ATOM 600 N N . ILE A 1 75 ? 15.090 -16.460 4.584 1.00 92.31 75 ILE A N 1
ATOM 601 C CA . ILE A 1 75 ? 13.906 -17.247 4.939 1.00 92.31 75 ILE A CA 1
ATOM 602 C C . ILE A 1 75 ? 12.843 -17.026 3.865 1.00 92.31 75 ILE A C 1
ATOM 604 O O . ILE A 1 75 ? 12.399 -15.899 3.641 1.00 92.31 75 ILE A O 1
ATOM 608 N N . GLU A 1 76 ? 12.396 -18.105 3.230 1.00 88.06 76 GLU A N 1
ATOM 609 C CA . GLU A 1 76 ? 11.285 -18.063 2.279 1.00 88.06 76 GLU A CA 1
ATOM 610 C C . GLU A 1 76 ? 9.938 -17.995 3.017 1.00 88.06 76 GLU A C 1
ATOM 612 O O . GLU A 1 76 ? 9.710 -18.689 4.011 1.00 88.06 76 GLU A O 1
ATOM 617 N N . ARG A 1 77 ? 9.035 -17.131 2.539 1.00 89.94 77 ARG A N 1
ATOM 618 C CA . ARG A 1 77 ? 7.667 -16.996 3.068 1.00 89.94 77 ARG A CA 1
ATOM 619 C C . ARG A 1 77 ? 6.720 -17.934 2.329 1.00 89.94 77 ARG A C 1
ATOM 621 O O . ARG A 1 77 ? 6.961 -18.285 1.178 1.00 89.94 77 ARG A O 1
ATOM 628 N N . LEU A 1 78 ? 5.615 -18.318 2.973 1.00 91.69 78 LEU A N 1
ATOM 629 C CA . LEU A 1 78 ? 4.601 -19.124 2.299 1.00 91.69 78 LEU A CA 1
ATOM 630 C C . LEU A 1 78 ? 3.923 -18.305 1.196 1.00 91.69 78 LEU A C 1
ATOM 632 O O . LEU A 1 78 ? 3.493 -17.167 1.409 1.00 91.69 78 LEU A O 1
ATOM 636 N N . GLN A 1 79 ? 3.769 -18.924 0.032 1.00 90.12 79 GLN A N 1
ATOM 637 C CA . GLN A 1 79 ? 3.014 -18.349 -1.072 1.00 90.12 79 GLN A CA 1
ATOM 638 C C . GLN A 1 79 ? 1.523 -18.250 -0.734 1.00 90.12 79 GLN A C 1
ATOM 640 O O . GLN A 1 79 ? 0.986 -18.997 0.092 1.00 90.12 79 GLN A O 1
ATOM 645 N N . THR A 1 80 ? 0.833 -17.328 -1.406 1.00 90.12 80 THR A N 1
ATOM 646 C CA . THR A 1 80 ? -0.603 -17.102 -1.206 1.00 90.12 80 THR A CA 1
ATOM 647 C C . THR A 1 80 ? -1.412 -18.359 -1.578 1.00 90.12 80 THR A C 1
ATOM 649 O O . THR A 1 80 ? -1.422 -18.745 -2.749 1.00 90.12 80 THR A O 1
ATOM 652 N N . PRO A 1 81 ? -2.165 -18.984 -0.650 1.00 92.81 81 PRO A N 1
ATOM 653 C CA . PRO A 1 81 ? -2.983 -20.149 -0.977 1.00 92.81 81 PRO A CA 1
ATOM 654 C C . PRO A 1 81 ? -4.156 -19.773 -1.897 1.00 92.81 81 PRO A C 1
ATOM 656 O O . PRO A 1 81 ? -4.746 -18.694 -1.771 1.00 92.81 81 PRO A O 1
ATOM 659 N N . GLU A 1 82 ? -4.571 -20.693 -2.776 1.00 91.44 82 GLU A N 1
ATOM 660 C CA . GLU A 1 82 ? -5.652 -20.462 -3.755 1.00 91.44 82 GLU A CA 1
ATOM 661 C C . GLU A 1 82 ? -6.967 -19.999 -3.117 1.00 91.44 82 GLU A C 1
ATOM 663 O O . GLU A 1 82 ? -7.711 -19.204 -3.698 1.00 91.44 82 GLU A O 1
ATOM 668 N N . LEU A 1 83 ? -7.249 -20.473 -1.897 1.00 90.88 83 LEU A N 1
ATOM 669 C CA . LEU A 1 83 ? -8.414 -20.048 -1.133 1.00 90.88 83 LEU A CA 1
ATOM 670 C C . LEU A 1 83 ? -8.411 -18.531 -0.928 1.00 90.88 83 LEU A C 1
ATOM 672 O O . LEU A 1 83 ? -9.442 -17.903 -1.168 1.00 90.88 83 LEU A O 1
ATOM 676 N N . LEU A 1 84 ? -7.276 -17.959 -0.516 1.00 90.38 84 LEU A N 1
ATOM 677 C CA . LEU A 1 84 ? -7.129 -16.532 -0.224 1.00 90.38 84 LEU A CA 1
ATOM 678 C C . LEU A 1 84 ? -6.993 -15.692 -1.493 1.00 90.38 84 LEU A C 1
ATOM 680 O O . LEU A 1 84 ? -7.450 -14.555 -1.504 1.00 90.38 84 LEU A O 1
ATOM 684 N N . ARG A 1 85 ? -6.496 -16.267 -2.596 1.00 89.88 85 ARG A N 1
ATOM 685 C CA . ARG A 1 85 ? -6.405 -15.582 -3.899 1.00 89.88 85 ARG A CA 1
ATOM 686 C C . ARG A 1 85 ? -7.769 -15.162 -4.467 1.00 89.88 85 ARG A C 1
ATOM 688 O O . ARG A 1 85 ? -7.855 -14.331 -5.371 1.00 89.88 85 ARG A O 1
ATOM 695 N N . LYS A 1 86 ? -8.869 -15.704 -3.932 1.00 88.31 86 LYS A N 1
ATOM 696 C CA . LYS A 1 86 ? -10.230 -15.272 -4.270 1.00 88.31 86 LYS A CA 1
ATOM 697 C C . LYS A 1 86 ? -10.455 -13.851 -3.746 1.00 88.31 86 LYS A C 1
ATOM 699 O O . LYS A 1 86 ? -10.617 -13.648 -2.548 1.00 88.31 86 LYS A O 1
ATOM 704 N N . GLY A 1 87 ? -10.610 -12.880 -4.647 1.00 83.31 87 GLY A N 1
ATOM 705 C CA . GLY A 1 87 ? -10.818 -11.459 -4.314 1.00 83.31 87 GLY A CA 1
ATOM 706 C C . GLY A 1 87 ? -12.049 -11.119 -3.452 1.00 83.31 87 GLY A C 1
ATOM 707 O O . GLY A 1 87 ? -12.274 -9.948 -3.162 1.00 83.31 87 GLY A O 1
ATOM 708 N N . ARG A 1 88 ? -12.841 -12.110 -3.016 1.00 92.25 88 ARG A N 1
ATOM 709 C CA . ARG A 1 88 ? -13.969 -11.950 -2.085 1.00 92.25 88 ARG A CA 1
ATOM 710 C C . ARG A 1 88 ? -13.530 -11.607 -0.657 1.00 92.25 88 ARG A C 1
ATOM 712 O O . ARG A 1 88 ? -14.282 -10.941 0.042 1.00 92.25 88 ARG A O 1
ATOM 719 N N . TRP A 1 89 ? -12.344 -12.039 -0.216 1.00 93.31 89 TRP A N 1
ATOM 720 C CA . TRP A 1 89 ? -11.943 -11.921 1.194 1.00 93.31 89 TRP A CA 1
ATOM 721 C C . TRP A 1 89 ? -11.760 -10.477 1.650 1.00 93.31 89 TRP A C 1
ATOM 723 O O . TRP A 1 89 ? -12.277 -10.119 2.701 1.00 93.31 89 TRP A O 1
ATOM 733 N N . ARG A 1 90 ? -11.144 -9.617 0.835 1.00 93.06 90 ARG A N 1
ATOM 734 C CA . ARG A 1 90 ? -11.063 -8.174 1.118 1.00 93.06 90 ARG A CA 1
ATOM 735 C C . ARG A 1 90 ? -12.438 -7.499 1.230 1.00 93.06 90 ARG A C 1
ATOM 737 O O . ARG A 1 90 ? -12.614 -6.620 2.068 1.00 93.06 90 ARG A O 1
ATOM 744 N N . TRP A 1 91 ? -13.430 -7.934 0.444 1.00 94.19 91 TRP A N 1
ATOM 745 C CA . TRP A 1 91 ? -14.810 -7.433 0.537 1.00 94.19 91 TRP A CA 1
ATOM 746 C C . TRP A 1 91 ? -15.512 -7.933 1.799 1.00 94.19 91 TRP A C 1
ATOM 748 O O . TRP A 1 91 ? -16.124 -7.139 2.508 1.00 94.19 91 TRP A O 1
ATOM 758 N N . ILE A 1 92 ? -15.381 -9.227 2.109 1.00 94.75 92 ILE A N 1
ATOM 759 C CA . ILE A 1 92 ? -15.894 -9.815 3.354 1.00 94.75 92 ILE A CA 1
ATOM 760 C C . ILE A 1 92 ? -15.281 -9.092 4.556 1.00 94.75 92 ILE A C 1
ATOM 762 O O . ILE A 1 92 ? -16.010 -8.693 5.457 1.00 94.75 92 ILE A O 1
ATOM 766 N N . GLY A 1 93 ? -13.966 -8.863 4.543 1.00 93.81 93 GLY A N 1
ATOM 767 C CA . GLY A 1 93 ? -13.254 -8.124 5.580 1.00 93.81 93 GLY A CA 1
ATOM 768 C C . GLY A 1 93 ? -13.755 -6.689 5.730 1.00 93.81 93 GLY A C 1
ATOM 769 O O . GLY A 1 93 ? -13.963 -6.240 6.854 1.00 93.81 93 GLY A O 1
ATOM 770 N N . LEU A 1 94 ? -14.006 -5.979 4.624 1.00 94.56 94 LEU A N 1
ATOM 771 C CA . LEU A 1 94 ? -14.561 -4.623 4.658 1.00 94.56 94 LEU A CA 1
ATOM 772 C C . LEU A 1 94 ? -15.975 -4.590 5.257 1.00 94.56 94 LEU A C 1
ATOM 774 O O . LEU A 1 94 ? -16.252 -3.765 6.126 1.00 94.56 94 LEU A O 1
ATOM 778 N N . VAL A 1 95 ? -16.860 -5.493 4.824 1.00 95.88 95 VAL A N 1
ATOM 779 C CA . VAL A 1 95 ? -18.231 -5.585 5.350 1.00 95.88 95 VAL A CA 1
ATOM 780 C C . VAL A 1 95 ? -18.212 -5.975 6.825 1.00 95.88 95 VAL A C 1
ATOM 782 O O . VAL A 1 95 ? -18.885 -5.336 7.630 1.00 95.88 95 VAL A O 1
ATOM 785 N N . ALA A 1 96 ? -17.402 -6.964 7.207 1.00 94.88 96 ALA A N 1
ATOM 786 C CA . ALA A 1 96 ? -17.246 -7.377 8.597 1.00 94.88 96 ALA A CA 1
ATOM 787 C C . ALA A 1 96 ? -16.725 -6.226 9.471 1.00 94.88 96 ALA A C 1
ATOM 789 O O . ALA A 1 96 ? -17.261 -5.991 10.554 1.00 94.88 96 ALA A O 1
ATOM 790 N N . LEU A 1 97 ? -15.738 -5.464 8.986 1.00 93.25 97 LEU A N 1
ATOM 791 C CA . LEU A 1 97 ? -15.223 -4.280 9.671 1.00 93.25 97 LEU A CA 1
ATOM 792 C C . LEU A 1 97 ? -16.319 -3.222 9.856 1.00 93.25 97 LEU A C 1
ATOM 794 O O . LEU A 1 97 ? -16.503 -2.728 10.967 1.00 93.25 97 LEU A O 1
ATOM 798 N N . ALA A 1 98 ? -17.079 -2.905 8.805 1.00 93.31 98 ALA A N 1
ATOM 799 C CA . ALA A 1 98 ? -18.164 -1.928 8.866 1.00 93.31 98 ALA A CA 1
ATOM 800 C C . ALA A 1 98 ? -19.275 -2.355 9.842 1.00 93.31 98 ALA A C 1
ATOM 802 O O . ALA A 1 98 ? -19.662 -1.574 10.710 1.00 93.31 98 ALA A O 1
ATOM 803 N N . LEU A 1 99 ? -19.739 -3.608 9.758 1.00 94.56 99 LEU A N 1
ATOM 804 C CA . LEU A 1 99 ? -20.745 -4.165 10.668 1.00 94.56 99 LEU A CA 1
ATOM 805 C C . LEU A 1 99 ? -20.257 -4.171 12.121 1.00 94.56 99 LEU A C 1
ATOM 807 O O . LEU A 1 99 ? -21.008 -3.789 13.016 1.00 94.56 99 LEU A O 1
ATOM 811 N N . THR A 1 100 ? -18.991 -4.534 12.353 1.00 91.81 100 THR A N 1
ATOM 812 C CA . THR A 1 100 ? -18.382 -4.482 13.690 1.00 91.81 100 THR A CA 1
ATOM 813 C C . THR A 1 100 ? -18.399 -3.055 14.226 1.00 91.81 100 THR A C 1
ATOM 815 O O . THR A 1 100 ? -18.856 -2.829 15.339 1.00 91.81 100 THR A O 1
ATOM 818 N N . MET A 1 101 ? -17.979 -2.067 13.433 1.00 88.75 101 MET A N 1
ATOM 819 C CA . MET A 1 101 ? -17.964 -0.663 13.858 1.00 88.75 101 MET A CA 1
ATOM 820 C C . MET A 1 101 ? -19.369 -0.129 14.183 1.00 88.75 101 MET A C 1
ATOM 822 O O . MET A 1 101 ? -19.541 0.562 15.188 1.00 88.75 101 MET A O 1
ATOM 826 N N . VAL A 1 102 ? -20.379 -0.483 13.381 1.00 91.19 102 VAL A N 1
ATOM 827 C CA . VAL A 1 102 ? -21.785 -0.126 13.641 1.00 91.19 102 VAL A CA 1
ATOM 828 C C . VAL A 1 102 ? -22.282 -0.775 14.933 1.00 91.19 102 VAL A C 1
ATOM 830 O O . VAL A 1 102 ? -22.859 -0.091 15.777 1.00 91.19 102 VAL A O 1
ATOM 833 N N . TYR A 1 103 ? -22.007 -2.067 15.129 1.00 91.94 103 TYR A N 1
ATOM 834 C CA . TYR A 1 103 ? -22.374 -2.784 16.349 1.00 91.94 103 TYR A CA 1
ATOM 835 C C . TYR A 1 103 ? -21.753 -2.147 17.595 1.00 91.94 103 TYR A C 1
ATOM 837 O O . TYR A 1 103 ? -22.466 -1.874 18.556 1.00 91.94 103 TYR A O 1
ATOM 845 N N . LEU A 1 104 ? -20.452 -1.841 17.571 1.00 88.62 104 LEU A N 1
ATOM 846 C CA . LEU A 1 104 ? -19.770 -1.195 18.697 1.00 88.62 104 LEU A CA 1
ATOM 847 C C . LEU A 1 104 ? -20.368 0.166 19.033 1.00 88.62 104 LEU A C 1
ATOM 849 O O . LEU A 1 104 ? -20.503 0.506 20.209 1.00 88.62 104 LEU A O 1
ATOM 853 N N . ARG A 1 105 ? -20.776 0.925 18.010 1.00 86.25 105 ARG A N 1
ATOM 854 C CA . ARG A 1 105 ? -21.422 2.222 18.205 1.00 86.25 105 ARG A CA 1
ATOM 855 C C . ARG A 1 105 ? -22.789 2.097 18.879 1.00 86.25 105 ARG A C 1
ATOM 857 O O . ARG A 1 105 ? -23.085 2.918 19.739 1.00 86.25 105 ARG A O 1
ATOM 864 N N . ILE A 1 106 ? -23.591 1.098 18.504 1.00 91.81 106 ILE A N 1
ATOM 865 C CA . ILE A 1 106 ? -24.927 0.855 19.076 1.00 91.81 106 ILE A CA 1
ATOM 866 C C . ILE A 1 106 ? -24.824 0.254 20.483 1.00 91.81 106 ILE A C 1
ATOM 868 O O . ILE A 1 106 ? -25.513 0.696 21.395 1.00 91.81 106 ILE A O 1
ATOM 872 N N . ALA A 1 107 ? -23.949 -0.736 20.667 1.00 90.56 107 ALA A N 1
ATOM 873 C CA . ALA A 1 107 ? -23.779 -1.454 21.927 1.00 90.56 107 ALA A CA 1
ATOM 874 C C . ALA A 1 107 ? -23.027 -0.643 23.000 1.00 90.56 107 ALA A C 1
ATOM 876 O O . ALA A 1 107 ? -22.962 -1.073 24.146 1.00 90.56 107 ALA A O 1
ATOM 877 N N . GLY A 1 108 ? -22.425 0.497 22.641 1.00 84.31 108 GLY A N 1
ATOM 878 C CA . GLY A 1 108 ? -21.627 1.314 23.561 1.00 84.31 108 GLY A CA 1
ATOM 879 C C . GLY A 1 108 ? -20.293 0.675 23.974 1.00 84.31 108 GLY A C 1
ATOM 880 O O . GLY A 1 108 ? -19.663 1.131 24.925 1.00 84.31 108 GLY A O 1
ATOM 881 N N . ASN A 1 109 ? -19.848 -0.364 23.261 1.00 81.19 109 ASN A N 1
ATOM 882 C CA . ASN A 1 109 ? -18.627 -1.109 23.566 1.00 81.19 109 ASN A CA 1
ATOM 883 C C . ASN A 1 109 ? -17.402 -0.473 22.895 1.00 81.19 109 ASN A C 1
ATOM 885 O O . ASN A 1 109 ? -17.451 -0.087 21.728 1.00 81.19 109 ASN A O 1
ATOM 889 N N . GLN A 1 110 ? -16.264 -0.441 23.594 1.00 74.69 110 GLN A N 1
ATOM 890 C CA . GLN A 1 110 ? -15.008 0.132 23.086 1.00 74.69 110 GLN A CA 1
ATOM 891 C C . GLN A 1 110 ? -13.978 -0.940 22.703 1.00 74.69 110 GLN A C 1
ATOM 893 O O . GLN A 1 110 ? -12.854 -0.959 23.199 1.00 74.69 110 GLN A O 1
ATOM 898 N N . LEU A 1 111 ? -14.352 -1.860 21.812 1.00 83.06 111 LEU A N 1
ATOM 899 C CA . LEU A 1 111 ? -13.403 -2.853 21.298 1.00 83.06 111 LEU A CA 1
ATOM 900 C C . LEU A 1 111 ? -12.327 -2.172 20.421 1.00 83.06 111 LEU A C 1
ATOM 902 O O . LEU A 1 111 ? -12.676 -1.398 19.524 1.00 83.06 111 LEU A O 1
ATOM 906 N N . PRO A 1 112 ? -11.027 -2.471 20.616 1.00 87.00 112 PRO A N 1
ATOM 907 C CA . PRO A 1 112 ? -9.932 -1.852 19.870 1.00 87.00 112 PRO A CA 1
ATOM 908 C C . PRO A 1 112 ? -9.764 -2.503 18.486 1.00 87.00 112 PRO A C 1
ATOM 910 O O . PRO A 1 112 ? -8.752 -3.137 18.188 1.00 87.00 112 PRO A O 1
ATOM 913 N N . VAL A 1 113 ? -10.767 -2.356 17.616 1.00 89.06 113 VAL A N 1
ATOM 914 C CA . VAL A 1 113 ? -10.839 -3.030 16.304 1.00 89.06 113 VAL A CA 1
ATOM 915 C C . VAL A 1 113 ? -9.589 -2.794 15.455 1.00 89.06 113 VAL A C 1
ATOM 917 O O . VAL A 1 113 ? -9.076 -3.726 14.841 1.00 89.06 113 VAL A O 1
ATOM 920 N N . PHE A 1 114 ? -9.049 -1.574 15.457 1.00 88.69 114 PHE A N 1
ATOM 921 C CA . PHE A 1 114 ? -7.840 -1.244 14.697 1.00 88.69 114 PHE A CA 1
ATOM 922 C C . PHE A 1 114 ? -6.605 -2.010 15.169 1.00 88.69 114 PHE A C 1
ATOM 924 O O . PHE A 1 114 ? -5.801 -2.418 14.333 1.00 88.69 114 PHE A O 1
ATOM 931 N N . LEU A 1 115 ? -6.470 -2.246 16.478 1.00 90.19 115 LEU A N 1
ATOM 932 C CA . LEU A 1 115 ? -5.384 -3.061 17.016 1.00 90.19 115 LEU A CA 1
ATOM 933 C C . LEU A 1 115 ? -5.543 -4.516 16.572 1.00 90.19 115 LEU A C 1
ATOM 935 O O . LEU A 1 115 ? -4.576 -5.120 16.128 1.00 90.19 115 LEU A O 1
ATOM 939 N N . ILE A 1 116 ? -6.763 -5.059 16.613 1.00 91.81 116 ILE A N 1
ATOM 940 C CA . ILE A 1 116 ? -7.042 -6.428 16.155 1.00 91.81 116 ILE A CA 1
ATOM 941 C C . ILE A 1 116 ? -6.693 -6.581 14.669 1.00 91.81 116 ILE A C 1
ATOM 943 O O . ILE A 1 116 ? -5.981 -7.510 14.299 1.00 91.81 116 ILE A O 1
ATOM 947 N N . VAL A 1 117 ? -7.129 -5.647 13.816 1.00 91.50 117 VAL A N 1
ATOM 948 C CA . VAL A 1 117 ? -6.790 -5.655 12.381 1.00 91.50 117 VAL A CA 1
ATOM 949 C C . VAL A 1 117 ? -5.277 -5.540 12.167 1.00 91.50 117 VAL A C 1
ATOM 951 O O . VAL A 1 117 ? -4.736 -6.222 11.295 1.00 91.50 117 VAL A O 1
ATOM 954 N N . ALA A 1 118 ? -4.585 -4.722 12.967 1.00 92.44 118 ALA A N 1
ATOM 955 C CA . ALA A 1 118 ? -3.135 -4.592 12.892 1.00 92.44 118 ALA A CA 1
ATOM 956 C C . ALA A 1 118 ? -2.417 -5.895 13.274 1.00 92.44 118 ALA A C 1
ATOM 958 O O . ALA A 1 118 ? -1.547 -6.350 12.537 1.00 92.44 118 ALA A O 1
ATOM 959 N N . LEU A 1 119 ? -2.824 -6.539 14.370 1.00 94.56 119 LEU A N 1
ATOM 960 C CA . LEU A 1 119 ? -2.273 -7.825 14.802 1.00 94.56 119 LEU A CA 1
ATOM 961 C C . LEU A 1 119 ? -2.526 -8.928 13.772 1.00 94.56 119 LEU A C 1
ATOM 963 O O . LEU A 1 119 ? -1.616 -9.697 13.472 1.00 94.56 119 LEU A O 1
ATOM 967 N N . ILE A 1 120 ? -3.727 -8.970 13.186 1.00 93.94 120 ILE A N 1
ATOM 968 C CA . ILE A 1 120 ? -4.049 -9.902 12.102 1.00 93.94 120 ILE A CA 1
ATOM 969 C C . ILE A 1 120 ? -3.095 -9.678 10.930 1.00 93.94 120 ILE A C 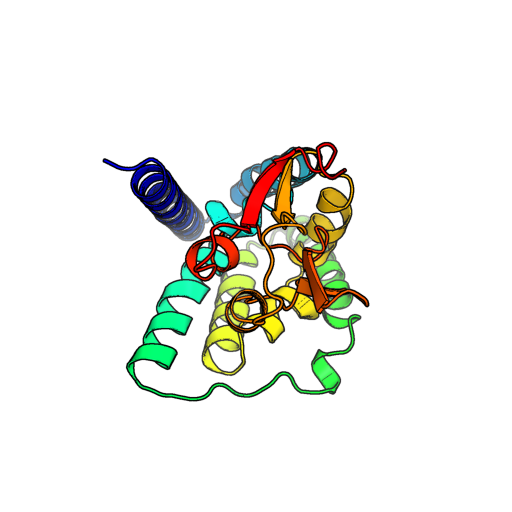1
ATOM 971 O O . ILE A 1 120 ? -2.455 -10.626 10.489 1.00 93.94 120 ILE A O 1
ATOM 975 N N . GLY A 1 121 ? -2.954 -8.444 10.437 1.00 94.06 121 GLY A N 1
ATOM 976 C CA . GLY A 1 121 ? -2.080 -8.195 9.292 1.00 94.06 121 GLY A CA 1
ATOM 977 C C . GLY A 1 121 ? -0.601 -8.464 9.581 1.00 94.06 121 GLY A C 1
ATOM 978 O O . GLY A 1 121 ? 0.071 -9.022 8.722 1.00 94.06 121 GLY A O 1
ATOM 979 N N . VAL A 1 122 ? -0.109 -8.184 10.797 1.00 95.25 122 VAL A N 1
ATOM 980 C CA . VAL A 1 122 ? 1.240 -8.607 11.221 1.00 95.25 122 VAL A CA 1
ATOM 981 C C . VAL A 1 122 ? 1.365 -10.129 11.178 1.00 95.25 122 VAL A C 1
ATOM 983 O O . VAL A 1 122 ? 2.329 -10.636 10.613 1.00 95.25 122 VAL A O 1
ATOM 986 N N . GLY A 1 123 ? 0.375 -10.864 11.691 1.00 95.44 123 GLY A N 1
ATOM 987 C CA . GLY A 1 123 ? 0.332 -12.323 11.582 1.00 95.44 123 GLY A CA 1
ATOM 988 C C . GLY A 1 123 ? 0.391 -12.804 10.130 1.00 95.44 123 GLY A C 1
ATOM 989 O O . GLY A 1 123 ? 1.142 -13.724 9.821 1.00 95.44 123 GLY A O 1
ATOM 990 N N . PHE A 1 124 ? -0.323 -12.135 9.219 1.00 94.25 124 PHE A N 1
ATOM 991 C CA . PHE A 1 124 ? -0.237 -12.435 7.790 1.00 94.25 124 PHE A CA 1
ATOM 992 C C . PHE A 1 124 ? 1.165 -12.194 7.221 1.00 94.25 124 PHE A C 1
ATOM 994 O O . PHE A 1 124 ? 1.659 -13.057 6.508 1.00 94.25 124 PHE A O 1
ATOM 1001 N N . PHE A 1 125 ? 1.818 -11.076 7.552 1.00 93.94 125 PHE A N 1
ATOM 1002 C CA . PHE A 1 125 ? 3.164 -10.753 7.056 1.00 93.94 125 PHE A CA 1
ATOM 1003 C C . PHE A 1 125 ? 4.259 -11.702 7.560 1.00 93.94 125 PHE A C 1
ATOM 1005 O O . PHE A 1 125 ? 5.283 -11.852 6.894 1.00 93.94 125 PHE A O 1
ATOM 1012 N N . LEU A 1 126 ? 4.063 -12.308 8.734 1.00 93.88 126 LEU A N 1
ATOM 1013 C CA . LEU A 1 126 ? 4.987 -13.291 9.308 1.00 93.88 126 LEU A CA 1
ATOM 1014 C C . LEU A 1 126 ? 4.836 -14.682 8.675 1.00 93.88 126 LEU A C 1
ATOM 1016 O O . LEU A 1 126 ? 5.782 -15.463 8.663 1.00 93.88 126 LEU A O 1
ATOM 1020 N N . VAL A 1 127 ? 3.653 -15.022 8.170 1.00 93.69 127 VAL A N 1
ATOM 1021 C CA . VAL A 1 127 ? 3.386 -16.369 7.646 1.00 93.69 127 VAL A CA 1
ATOM 1022 C C . VAL A 1 127 ? 3.458 -16.400 6.120 1.00 93.69 127 VAL A C 1
ATOM 1024 O O . VAL A 1 127 ? 4.061 -17.310 5.554 1.00 93.69 127 VAL A O 1
ATOM 1027 N N . TRP A 1 128 ? 2.882 -15.397 5.457 1.00 94.19 128 TRP A N 1
ATOM 1028 C CA . TRP A 1 128 ? 2.763 -15.321 4.004 1.00 94.19 128 TRP A CA 1
ATOM 1029 C C . TRP A 1 128 ? 3.475 -14.099 3.420 1.00 94.19 128 TRP A C 1
ATOM 1031 O O . TRP A 1 128 ? 3.847 -13.154 4.117 1.00 94.19 128 TRP A O 1
ATOM 1041 N N . GLU A 1 129 ? 3.639 -14.107 2.101 1.00 91.56 129 GLU A N 1
ATOM 1042 C CA . GLU A 1 129 ? 4.112 -12.952 1.339 1.00 91.56 129 GLU A CA 1
ATOM 1043 C C . GLU A 1 129 ? 3.217 -11.712 1.527 1.00 91.56 129 GLU A C 1
ATOM 1045 O O . GLU A 1 129 ? 2.005 -11.803 1.748 1.00 91.56 129 GLU A O 1
ATOM 1050 N N . GLU A 1 130 ? 3.811 -10.522 1.375 1.00 91.81 130 GLU A N 1
ATOM 1051 C CA . GLU A 1 130 ? 3.123 -9.229 1.542 1.00 91.81 130 GLU A CA 1
ATOM 1052 C C . GLU A 1 130 ? 1.912 -9.059 0.617 1.00 91.81 130 GLU A C 1
ATOM 1054 O O . GLU A 1 130 ? 0.958 -8.361 0.989 1.00 91.81 130 GLU A O 1
ATOM 1059 N N . GLU A 1 131 ? 1.929 -9.732 -0.540 1.00 92.00 131 GLU A N 1
ATOM 1060 C CA . GLU A 1 131 ? 0.824 -9.751 -1.499 1.00 92.00 131 GLU A CA 1
ATOM 1061 C C . GLU A 1 131 ? -0.448 -10.295 -0.846 1.00 92.00 131 GLU A C 1
ATOM 1063 O O . GLU A 1 131 ? -1.527 -9.731 -1.047 1.00 92.00 131 GLU A O 1
ATOM 1068 N N . THR A 1 132 ? -0.330 -11.343 -0.016 1.00 93.38 132 THR A N 1
ATOM 1069 C CA . THR A 1 132 ? -1.485 -12.007 0.606 1.00 93.38 132 THR A CA 1
ATOM 1070 C C . THR A 1 132 ? -2.350 -10.981 1.322 1.00 93.38 132 THR A C 1
ATOM 1072 O O . THR A 1 132 ? -3.554 -10.882 1.075 1.00 93.38 132 THR A O 1
ATOM 1075 N N . PHE A 1 133 ? -1.734 -10.157 2.171 1.00 94.44 133 PHE A N 1
ATOM 1076 C CA . PHE A 1 133 ? -2.484 -9.173 2.929 1.00 94.44 133 PHE A CA 1
ATOM 1077 C C . PHE A 1 133 ? -2.903 -7.976 2.072 1.00 94.44 133 PHE A C 1
ATOM 1079 O O . PHE A 1 133 ? -4.090 -7.658 2.024 1.00 94.44 133 PHE A O 1
ATOM 1086 N N . HIS A 1 134 ? -1.972 -7.311 1.382 1.00 92.75 134 HIS A N 1
ATOM 1087 C CA . HIS A 1 134 ? -2.266 -6.042 0.705 1.00 92.75 134 HIS A CA 1
ATOM 1088 C C . HIS A 1 134 ? -3.224 -6.186 -0.484 1.00 92.75 134 HIS A C 1
ATOM 1090 O O . HIS A 1 134 ? -4.043 -5.286 -0.711 1.00 92.75 134 HIS A O 1
ATOM 1096 N N . LYS A 1 135 ? -3.179 -7.322 -1.188 1.00 92.44 135 LYS A N 1
ATOM 1097 C CA . LYS A 1 135 ? -4.001 -7.570 -2.376 1.00 92.44 135 LYS A CA 1
ATOM 1098 C C . LYS A 1 135 ? -5.326 -8.235 -2.039 1.00 92.44 135 LYS A C 1
ATOM 1100 O O . LYS A 1 135 ? -6.365 -7.816 -2.559 1.00 92.44 135 LYS A O 1
ATOM 1105 N N . TYR A 1 136 ? -5.303 -9.248 -1.167 1.00 93.38 136 TYR A N 1
ATOM 1106 C CA . TYR A 1 136 ? -6.444 -10.151 -0.989 1.00 93.38 136 TYR A CA 1
ATOM 1107 C C . TYR A 1 136 ? -7.190 -10.014 0.344 1.00 93.38 136 TYR A C 1
ATOM 1109 O O . TYR A 1 136 ? -8.374 -10.351 0.380 1.00 93.38 136 TYR A O 1
ATOM 1117 N N . ILE A 1 137 ? -6.564 -9.500 1.412 1.00 94.19 137 ILE A N 1
ATOM 1118 C CA . ILE A 1 137 ? -7.158 -9.488 2.768 1.00 94.19 137 ILE A CA 1
ATOM 1119 C C . ILE A 1 137 ? -7.456 -8.085 3.292 1.00 94.19 137 ILE A C 1
ATOM 1121 O O . ILE A 1 137 ? -8.459 -7.898 3.979 1.00 94.19 137 ILE A O 1
ATOM 1125 N N . CYS A 1 138 ? -6.621 -7.095 2.979 1.00 94.12 138 CYS A N 1
ATOM 1126 C CA . CYS A 1 138 ? -6.703 -5.756 3.549 1.00 94.12 138 CYS A CA 1
ATOM 1127 C C . CYS A 1 138 ? -8.094 -5.136 3.305 1.00 94.12 138 CYS A C 1
ATOM 1129 O O . CYS A 1 138 ? -8.435 -4.841 2.153 1.00 94.12 138 CYS A O 1
ATOM 1131 N N . PRO A 1 139 ? -8.893 -4.880 4.362 1.00 92.56 139 PRO A N 1
ATOM 1132 C CA . PRO A 1 139 ? -10.267 -4.396 4.206 1.00 92.56 139 PRO A CA 1
ATOM 1133 C C . PRO A 1 139 ? -10.305 -2.981 3.616 1.00 92.56 139 PRO A C 1
ATOM 1135 O O . PRO A 1 139 ? -11.164 -2.651 2.802 1.00 92.56 139 PRO A O 1
ATOM 1138 N N . TYR A 1 140 ? -9.315 -2.155 3.959 1.00 93.06 140 TYR A N 1
ATOM 1139 C CA . TYR A 1 140 ? -9.162 -0.801 3.425 1.00 93.06 140 TYR A CA 1
ATOM 1140 C C . TYR A 1 140 ? -8.702 -0.784 1.965 1.00 93.06 140 TYR A C 1
ATOM 1142 O O . TYR A 1 140 ? -8.894 0.212 1.265 1.00 93.06 140 TYR A O 1
ATOM 1150 N N . GLY A 1 141 ? -8.099 -1.883 1.499 1.00 92.38 141 GLY A N 1
ATOM 1151 C CA . GLY A 1 141 ? -7.561 -1.991 0.151 1.00 92.38 141 GLY A CA 1
ATOM 1152 C C . GLY A 1 141 ? -8.634 -1.854 -0.923 1.00 92.38 141 GLY A C 1
ATOM 1153 O O . GLY A 1 141 ? -8.361 -1.270 -1.964 1.00 92.38 141 GLY A O 1
ATOM 1154 N N . VAL A 1 142 ? -9.863 -2.302 -0.643 1.00 93.12 142 VAL A N 1
ATOM 1155 C CA . VAL A 1 142 ? -11.012 -2.142 -1.546 1.00 93.12 142 VAL A CA 1
ATOM 1156 C C . VAL A 1 142 ? -11.289 -0.663 -1.811 1.00 93.12 142 VAL A C 1
ATOM 1158 O O . VAL A 1 142 ? -11.276 -0.244 -2.965 1.00 93.12 142 VAL A O 1
ATOM 1161 N N . ILE A 1 143 ? -11.471 0.132 -0.752 1.00 95.50 143 ILE A N 1
ATOM 1162 C CA . ILE A 1 143 ? -11.792 1.563 -0.860 1.00 95.50 143 ILE A CA 1
ATOM 1163 C C . ILE A 1 143 ? -10.689 2.288 -1.636 1.00 95.50 143 ILE A C 1
ATOM 1165 O O . ILE A 1 143 ? -10.975 2.985 -2.604 1.00 95.50 143 ILE A O 1
ATOM 1169 N N . LEU A 1 144 ? -9.430 2.066 -1.249 1.00 95.31 144 LEU A N 1
ATOM 1170 C CA . LEU A 1 144 ? -8.290 2.743 -1.865 1.00 95.31 144 LEU A CA 1
ATOM 1171 C C . LEU A 1 144 ? -8.045 2.304 -3.313 1.00 95.31 144 LEU A C 1
ATOM 1173 O O . LEU A 1 144 ? -7.664 3.138 -4.121 1.00 95.31 144 LEU A O 1
ATOM 1177 N N . SER A 1 145 ? -8.290 1.034 -3.661 1.00 93.25 145 SER A N 1
ATOM 1178 C CA . SER A 1 145 ? -8.181 0.567 -5.052 1.00 93.25 145 SER A CA 1
ATOM 1179 C C . SER A 1 145 ? -9.212 1.217 -5.969 1.00 93.25 145 SER A C 1
ATOM 1181 O O . SER A 1 145 ? -8.934 1.454 -7.137 1.00 93.25 145 SER A O 1
ATOM 1183 N N . VAL A 1 146 ? -10.402 1.531 -5.448 1.00 94.19 146 VAL A N 1
ATOM 1184 C CA . VAL A 1 146 ? -11.447 2.206 -6.223 1.00 94.19 146 VAL A CA 1
ATOM 1185 C C . VAL A 1 146 ? -11.120 3.685 -6.383 1.00 94.19 146 VAL A C 1
ATOM 1187 O O . VAL A 1 146 ? -11.247 4.213 -7.485 1.00 94.19 146 VAL A O 1
ATOM 1190 N N . THR A 1 147 ? -10.685 4.355 -5.313 1.00 94.44 147 THR A N 1
ATOM 1191 C CA . THR A 1 147 ? -10.408 5.795 -5.370 1.00 94.44 147 THR A CA 1
ATOM 1192 C C . THR A 1 147 ? -9.112 6.145 -6.088 1.00 94.44 147 THR A C 1
ATOM 1194 O O . THR A 1 147 ? -9.016 7.267 -6.569 1.00 94.44 147 THR A O 1
ATOM 1197 N N . SER A 1 148 ? -8.155 5.220 -6.217 1.00 93.12 148 SER A N 1
ATOM 1198 C CA . SER A 1 148 ? -6.903 5.472 -6.943 1.00 93.12 148 SER A CA 1
ATOM 1199 C C . SER A 1 148 ? -6.970 5.235 -8.447 1.00 93.12 148 SER A C 1
ATOM 1201 O O . SER A 1 148 ? -6.130 5.752 -9.169 1.00 93.12 148 SER A O 1
ATOM 1203 N N . ARG A 1 149 ? -7.969 4.505 -8.959 1.00 92.50 149 ARG A N 1
ATOM 1204 C CA . ARG A 1 149 ? -8.134 4.279 -10.410 1.00 92.50 149 ARG A CA 1
ATOM 1205 C C . ARG A 1 149 ? -8.043 5.557 -11.261 1.00 92.50 149 ARG A C 1
ATOM 1207 O O . ARG A 1 149 ? -7.330 5.524 -12.257 1.00 92.50 149 ARG A O 1
ATOM 1214 N N . PRO A 1 150 ? -8.719 6.670 -10.911 1.00 92.06 150 PRO A N 1
ATOM 1215 C CA . PRO A 1 150 ? -8.643 7.911 -11.682 1.00 92.06 150 PRO A CA 1
ATOM 1216 C C . PRO A 1 150 ? -7.479 8.832 -11.265 1.00 92.06 150 PRO A C 1
ATOM 1218 O O . PRO A 1 150 ? -7.529 10.030 -11.548 1.00 92.06 150 PRO A O 1
ATOM 1221 N N . SER A 1 151 ? -6.462 8.331 -10.552 1.00 92.81 151 SER A N 1
ATOM 1222 C CA . SER A 1 151 ? -5.382 9.167 -10.024 1.00 92.81 151 SER A CA 1
ATOM 1223 C C . SER A 1 151 ? -4.613 9.890 -11.127 1.00 92.81 151 SER A C 1
ATOM 1225 O O . SER A 1 151 ? -4.108 9.259 -12.058 1.00 92.81 151 SER A O 1
ATOM 1227 N N . LYS A 1 152 ? -4.456 11.207 -10.970 1.00 93.19 152 LYS A N 1
ATOM 1228 C CA . LYS A 1 152 ? -3.667 12.039 -11.890 1.00 93.19 152 LYS A CA 1
ATOM 1229 C C . LYS A 1 152 ? -2.166 11.847 -11.724 1.00 93.19 152 LYS A C 1
ATOM 1231 O O . LYS A 1 152 ? -1.435 11.954 -12.693 1.00 93.19 152 LYS A O 1
ATOM 1236 N N . PHE A 1 153 ? -1.694 11.591 -10.510 1.00 95.12 153 PHE A N 1
ATOM 1237 C CA . PHE A 1 153 ? -0.285 11.336 -10.231 1.00 95.12 153 PHE A CA 1
ATOM 1238 C C . PHE A 1 153 ? -0.106 9.907 -9.744 1.00 95.12 153 PHE A C 1
ATOM 1240 O O . PHE A 1 153 ? -0.874 9.457 -8.900 1.00 95.12 153 PHE A O 1
ATOM 1247 N N . GLY A 1 154 ? 0.914 9.222 -10.253 1.00 95.06 154 GLY A N 1
ATOM 1248 C CA . GLY A 1 154 ? 1.190 7.826 -9.935 1.00 95.06 154 GLY A CA 1
ATOM 1249 C C . GLY A 1 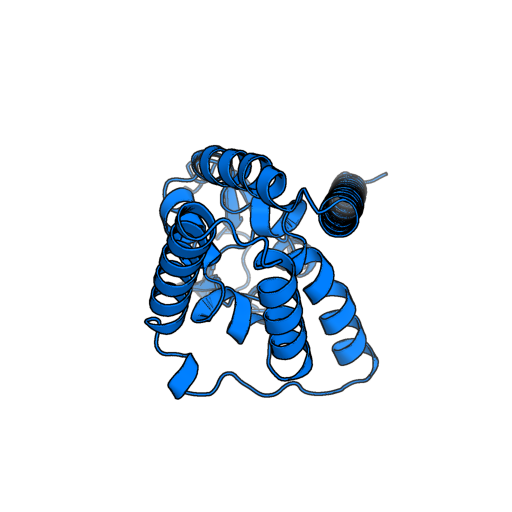154 ? 2.563 7.381 -10.433 1.00 95.06 154 GLY A C 1
ATOM 1250 O O . GLY A 1 154 ? 3.255 8.106 -11.153 1.00 95.06 154 GLY A O 1
ATOM 1251 N N . MET A 1 155 ? 2.969 6.173 -10.041 1.00 95.12 155 MET A N 1
ATOM 1252 C CA . MET A 1 155 ? 4.178 5.552 -10.588 1.00 95.12 155 MET A CA 1
ATOM 1253 C C . MET A 1 155 ? 3.934 5.196 -12.057 1.00 95.12 155 MET A C 1
ATOM 1255 O O . MET A 1 155 ? 2.960 4.518 -12.366 1.00 95.12 155 MET A O 1
ATOM 1259 N N . SER A 1 156 ? 4.815 5.632 -12.951 1.00 94.88 156 SER A N 1
ATOM 1260 C CA . SER A 1 156 ? 4.691 5.410 -14.394 1.00 94.88 156 SER A CA 1
ATOM 1261 C C . SER A 1 156 ? 5.994 4.879 -14.974 1.00 94.88 156 SER A C 1
ATOM 1263 O O . SER A 1 156 ? 7.071 5.199 -14.473 1.00 94.88 156 SER A O 1
ATOM 1265 N N . VAL A 1 157 ? 5.888 4.095 -16.048 1.00 95.38 157 VAL A N 1
ATOM 1266 C CA . VAL A 1 157 ? 7.038 3.545 -16.775 1.00 95.38 157 VAL A CA 1
ATOM 1267 C C . VAL A 1 157 ? 7.227 4.305 -18.088 1.00 95.38 157 VAL A C 1
ATOM 1269 O O . VAL A 1 157 ? 6.293 4.431 -18.878 1.00 95.38 157 VAL A O 1
ATOM 1272 N N . ASP A 1 158 ? 8.436 4.795 -18.331 1.00 95.00 158 ASP A N 1
ATOM 1273 C CA . ASP A 1 158 ? 8.910 5.253 -19.633 1.00 95.00 158 ASP A CA 1
ATOM 1274 C C . ASP A 1 158 ? 9.220 4.025 -20.501 1.00 95.00 158 ASP A C 1
ATOM 1276 O O . ASP A 1 158 ? 10.244 3.350 -20.338 1.00 95.00 158 ASP A O 1
ATOM 1280 N N . LYS A 1 159 ? 8.295 3.711 -21.414 1.00 94.25 159 LYS A N 1
ATOM 1281 C CA . LYS A 1 159 ? 8.361 2.522 -22.275 1.00 94.25 159 LYS A CA 1
ATOM 1282 C C . LYS A 1 159 ? 9.576 2.555 -23.213 1.00 94.25 159 LYS A C 1
ATOM 1284 O O . LYS A 1 159 ? 10.056 1.492 -23.585 1.00 94.25 159 LYS A O 1
ATOM 1289 N N . SER A 1 160 ? 10.116 3.737 -23.529 1.00 93.62 160 SER A N 1
ATOM 1290 C CA . SER A 1 160 ? 11.294 3.889 -24.397 1.00 93.62 160 SER A CA 1
ATOM 1291 C C . SER A 1 160 ? 12.610 3.512 -23.707 1.00 93.62 160 SER A C 1
ATOM 1293 O O . SER A 1 160 ? 13.546 3.053 -24.358 1.00 93.62 160 SER A O 1
ATOM 1295 N N . LYS A 1 161 ? 12.677 3.675 -22.379 1.00 95.69 161 LYS A N 1
ATOM 1296 C CA . LYS A 1 161 ? 13.839 3.301 -21.554 1.00 95.69 161 LYS A CA 1
ATOM 1297 C C . LYS A 1 161 ? 13.724 1.898 -20.965 1.00 95.69 161 LYS A C 1
ATOM 1299 O O . LYS A 1 161 ? 14.716 1.343 -20.497 1.00 95.69 161 LYS A O 1
ATOM 1304 N N . CYS A 1 162 ? 12.515 1.343 -20.916 1.00 96.81 162 CYS A N 1
ATOM 1305 C CA . CYS A 1 162 ? 12.260 0.042 -20.316 1.00 96.81 162 CYS A CA 1
ATOM 1306 C C . CYS A 1 162 ? 12.944 -1.078 -21.113 1.00 96.81 162 CYS A C 1
ATOM 1308 O O . CYS A 1 162 ? 12.728 -1.223 -22.309 1.00 96.81 162 CYS A O 1
ATOM 1310 N N . THR A 1 163 ? 13.725 -1.915 -20.430 1.00 97.00 163 THR A N 1
ATOM 1311 C CA . THR A 1 163 ? 14.422 -3.063 -21.037 1.00 97.00 163 THR A CA 1
ATOM 1312 C C . THR A 1 163 ? 13.681 -4.391 -20.868 1.00 97.00 163 THR A C 1
ATOM 1314 O O . THR A 1 163 ? 14.198 -5.431 -21.261 1.00 97.00 163 THR A O 1
ATOM 1317 N N . GLY A 1 164 ? 12.509 -4.393 -20.222 1.00 96.62 164 GLY A N 1
ATOM 1318 C CA . GLY A 1 164 ? 11.722 -5.609 -19.978 1.00 96.62 164 GLY A CA 1
ATOM 1319 C C . GLY A 1 164 ? 12.314 -6.590 -18.952 1.00 96.62 164 GLY A C 1
ATOM 1320 O O . GLY A 1 164 ? 11.839 -7.718 -18.852 1.00 96.62 164 GLY A O 1
ATOM 1321 N N . CYS A 1 165 ? 13.309 -6.181 -18.151 1.00 96.94 165 CYS A N 1
ATOM 1322 C CA . CYS A 1 165 ? 14.062 -7.087 -17.265 1.00 96.94 165 CYS A CA 1
ATOM 1323 C C . CYS A 1 165 ? 13.270 -7.711 -16.099 1.00 96.94 165 CYS A C 1
ATOM 1325 O O . CYS A 1 165 ? 13.728 -8.685 -15.516 1.00 96.94 165 CYS A O 1
ATOM 1327 N N . GLY A 1 166 ? 12.118 -7.149 -15.716 1.00 96.25 166 GLY A N 1
ATOM 1328 C CA . GLY A 1 166 ? 11.266 -7.697 -14.651 1.00 96.25 166 GLY A CA 1
ATOM 1329 C C . GLY A 1 166 ? 11.672 -7.379 -13.203 1.00 96.25 166 GLY A C 1
ATOM 1330 O O . GLY A 1 166 ? 10.869 -7.621 -12.309 1.00 96.25 166 GLY A O 1
ATOM 1331 N N . ALA A 1 167 ? 12.820 -6.740 -12.943 1.00 96.88 167 ALA A N 1
ATOM 1332 C CA . ALA A 1 167 ? 13.278 -6.438 -11.572 1.00 96.88 167 ALA A CA 1
ATOM 1333 C C . ALA A 1 167 ? 12.249 -5.653 -10.726 1.00 96.88 167 ALA A C 1
ATOM 1335 O O . ALA A 1 167 ? 12.085 -5.878 -9.527 1.00 96.88 167 ALA A O 1
ATOM 1336 N N . CYS A 1 168 ? 11.498 -4.744 -11.356 1.00 96.94 168 CYS A N 1
ATOM 1337 C CA . CYS A 1 168 ? 10.435 -3.999 -10.682 1.00 96.94 168 CYS A CA 1
ATOM 1338 C C . CYS A 1 168 ? 9.237 -4.873 -10.267 1.00 96.94 168 CYS A C 1
ATOM 1340 O O . CYS A 1 168 ? 8.584 -4.549 -9.274 1.00 96.94 168 CYS A O 1
ATOM 1342 N N . GLN A 1 169 ? 8.949 -5.955 -11.001 1.00 96.62 169 GLN A N 1
ATOM 1343 C CA . GLN A 1 169 ? 7.876 -6.900 -10.679 1.00 96.62 169 GLN A CA 1
ATOM 1344 C C . GLN A 1 169 ? 8.240 -7.716 -9.441 1.00 96.62 169 GLN A C 1
ATOM 1346 O O . GLN A 1 169 ? 7.435 -7.781 -8.518 1.00 96.62 169 GLN A O 1
ATOM 1351 N N . GLU A 1 170 ? 9.467 -8.243 -9.379 1.00 92.50 170 GLU A N 1
ATOM 1352 C CA . GLU A 1 170 ? 9.961 -9.018 -8.230 1.00 92.50 170 GLU A CA 1
ATOM 1353 C C . GLU A 1 170 ? 9.922 -8.209 -6.925 1.00 92.50 170 GLU A C 1
ATOM 1355 O O . GLU A 1 170 ? 9.538 -8.714 -5.873 1.00 92.50 170 GLU A O 1
ATOM 1360 N N . GLY A 1 171 ? 10.256 -6.917 -6.992 1.00 90.00 171 GLY A N 1
ATOM 1361 C CA . GLY A 1 171 ? 10.209 -6.021 -5.835 1.00 90.00 171 GLY A CA 1
ATOM 1362 C C . GLY A 1 171 ? 8.812 -5.501 -5.462 1.00 90.00 171 GLY A C 1
ATOM 1363 O O . GLY A 1 171 ? 8.695 -4.750 -4.487 1.00 90.00 171 GLY A O 1
ATOM 1364 N N . CYS A 1 172 ? 7.756 -5.817 -6.222 1.00 94.69 172 CYS A N 1
ATOM 1365 C CA . CYS A 1 172 ? 6.422 -5.251 -6.016 1.00 94.69 172 CYS A CA 1
ATOM 1366 C C . CYS A 1 172 ? 5.627 -6.038 -4.956 1.00 94.69 172 CYS A C 1
ATOM 1368 O O . CYS A 1 172 ? 5.129 -7.123 -5.242 1.00 94.69 172 CYS A O 1
ATOM 1370 N N . PRO A 1 173 ? 5.357 -5.475 -3.762 1.00 91.88 173 PRO A N 1
ATOM 1371 C CA . PRO A 1 173 ? 4.691 -6.210 -2.681 1.00 91.88 173 PRO A CA 1
ATOM 1372 C C . PRO A 1 173 ? 3.205 -6.492 -2.946 1.00 91.88 173 PRO A C 1
ATOM 1374 O O . PRO A 1 173 ? 2.561 -7.164 -2.149 1.00 91.88 173 PRO A O 1
ATOM 1377 N N . ASN A 1 174 ? 2.632 -5.933 -4.016 1.00 93.56 174 ASN A N 1
ATOM 1378 C CA . ASN A 1 174 ? 1.220 -6.091 -4.359 1.00 93.56 174 ASN A CA 1
ATOM 1379 C C . ASN A 1 174 ? 1.002 -6.665 -5.766 1.00 93.56 174 ASN A C 1
ATOM 1381 O O . ASN A 1 174 ? -0.142 -6.709 -6.216 1.00 93.56 174 ASN A O 1
ATOM 1385 N N . ASN A 1 175 ? 2.070 -7.080 -6.463 1.00 93.75 175 ASN A N 1
ATOM 1386 C CA . ASN A 1 175 ? 2.001 -7.631 -7.820 1.00 93.75 175 ASN A CA 1
ATOM 1387 C C . ASN A 1 175 ? 1.092 -6.807 -8.747 1.00 93.75 175 ASN A C 1
ATOM 1389 O O . ASN A 1 175 ? 0.106 -7.318 -9.277 1.00 93.75 175 ASN A O 1
ATOM 1393 N N . ALA A 1 176 ? 1.410 -5.513 -8.857 1.00 95.56 176 ALA A N 1
ATOM 1394 C CA . ALA A 1 176 ? 0.636 -4.489 -9.567 1.00 95.56 176 ALA A CA 1
ATOM 1395 C C . ALA A 1 176 ? 1.340 -3.979 -10.837 1.00 95.56 176 ALA A C 1
ATOM 1397 O O . ALA A 1 176 ? 1.155 -2.830 -11.235 1.00 95.56 176 ALA A O 1
ATOM 1398 N N . ILE A 1 177 ? 2.238 -4.788 -11.403 1.00 97.12 177 ILE A N 1
ATOM 1399 C CA . ILE A 1 177 ? 3.028 -4.428 -12.581 1.00 97.12 177 ILE A CA 1
ATOM 1400 C C . ILE A 1 177 ? 2.837 -5.512 -13.640 1.00 97.12 177 ILE A C 1
ATOM 1402 O O . ILE A 1 177 ? 3.304 -6.643 -13.471 1.00 97.12 177 ILE A O 1
ATOM 1406 N N . ALA A 1 178 ? 2.154 -5.156 -14.721 1.00 96.75 178 ALA A N 1
ATOM 1407 C CA . ALA A 1 178 ? 1.881 -6.021 -15.856 1.00 96.75 178 ALA A CA 1
ATOM 1408 C C . ALA A 1 178 ? 3.029 -5.990 -16.877 1.00 96.75 178 ALA A C 1
ATOM 1410 O O . ALA A 1 178 ? 3.804 -5.030 -16.955 1.00 96.75 178 ALA A O 1
ATOM 1411 N N . THR A 1 179 ? 3.121 -7.057 -17.666 1.00 97.19 179 THR A N 1
ATOM 1412 C CA . THR A 1 179 ? 3.973 -7.132 -18.857 1.00 97.19 179 THR A CA 1
ATOM 1413 C C . THR A 1 179 ? 3.106 -6.873 -20.083 1.00 97.19 179 THR A C 1
ATOM 1415 O O . THR A 1 179 ? 2.066 -7.511 -20.234 1.00 97.19 179 THR A O 1
ATOM 1418 N N . LEU A 1 180 ? 3.525 -5.938 -20.932 1.00 95.25 180 LEU A N 1
ATOM 1419 C CA . LEU A 1 180 ? 2.877 -5.628 -22.206 1.00 95.25 180 LEU A CA 1
ATOM 1420 C C . LEU A 1 180 ? 3.410 -6.522 -23.329 1.00 95.25 180 LEU A C 1
ATOM 1422 O O . LEU A 1 180 ? 4.497 -7.082 -23.209 1.00 95.25 180 LEU A O 1
ATOM 1426 N N . ASP A 1 181 ? 2.699 -6.566 -24.458 1.00 94.88 181 ASP A N 1
ATOM 1427 C CA . ASP A 1 181 ? 3.128 -7.297 -25.663 1.00 94.88 181 ASP A CA 1
ATOM 1428 C C . ASP A 1 181 ? 4.483 -6.814 -26.211 1.00 94.88 181 ASP A C 1
ATOM 1430 O O . ASP A 1 181 ? 5.191 -7.555 -26.885 1.00 94.88 181 ASP A O 1
ATOM 1434 N N . SER A 1 182 ? 4.862 -5.568 -25.913 1.00 92.81 182 SER A N 1
ATOM 1435 C CA . SER A 1 182 ? 6.158 -4.988 -26.277 1.00 92.81 182 SER A CA 1
ATOM 1436 C C . SER A 1 182 ? 7.294 -5.349 -25.310 1.00 92.81 182 SER A C 1
ATOM 1438 O O . SER A 1 182 ? 8.326 -4.682 -25.327 1.00 92.81 182 SER A O 1
ATOM 1440 N N . ASP A 1 183 ? 7.074 -6.292 -24.388 1.00 95.12 183 ASP A N 1
ATOM 1441 C CA . ASP A 1 183 ? 7.913 -6.606 -23.220 1.00 95.12 183 ASP A CA 1
ATOM 1442 C C . ASP A 1 183 ? 8.135 -5.439 -22.238 1.00 95.12 183 ASP A C 1
ATOM 1444 O O . ASP A 1 183 ? 8.737 -5.608 -21.172 1.00 95.12 183 ASP A O 1
ATOM 1448 N N . ALA A 1 184 ? 7.600 -4.250 -22.513 1.00 95.81 184 ALA A N 1
ATOM 1449 C CA . ALA A 1 184 ? 7.619 -3.144 -21.566 1.00 95.81 184 ALA A CA 1
ATOM 1450 C C . ALA A 1 184 ? 6.741 -3.457 -20.342 1.00 95.81 184 ALA A C 1
ATOM 1452 O O . ALA A 1 184 ? 5.843 -4.302 -20.378 1.00 95.81 184 ALA A O 1
ATOM 1453 N N . ARG A 1 185 ? 7.008 -2.769 -19.230 1.00 96.62 185 ARG A N 1
ATOM 1454 C CA . ARG A 1 185 ? 6.213 -2.895 -18.002 1.00 96.62 185 ARG A CA 1
ATOM 1455 C C . ARG A 1 185 ? 5.193 -1.775 -17.888 1.00 96.62 185 ARG A C 1
ATOM 1457 O O . ARG A 1 185 ? 5.451 -0.653 -18.314 1.00 96.62 185 ARG A O 1
ATOM 1464 N N . GLU A 1 186 ? 4.062 -2.080 -17.267 1.00 95.75 186 GLU A N 1
ATOM 1465 C CA . GLU A 1 186 ? 2.996 -1.120 -16.988 1.00 95.75 186 GLU A CA 1
ATOM 1466 C C . GLU A 1 186 ? 2.530 -1.266 -15.541 1.00 95.75 186 GLU A C 1
ATOM 1468 O O . GLU A 1 186 ? 2.351 -2.377 -15.050 1.00 95.75 186 GLU A O 1
ATOM 1473 N N . ILE A 1 187 ? 2.391 -0.145 -14.833 1.00 95.94 187 ILE A N 1
ATOM 1474 C CA . ILE A 1 187 ? 1.979 -0.136 -13.426 1.00 95.94 187 ILE A CA 1
ATOM 1475 C C . ILE A 1 187 ? 0.475 0.118 -13.363 1.00 95.94 187 ILE A C 1
ATOM 1477 O O . ILE A 1 187 ? -0.012 1.125 -13.868 1.00 95.94 187 ILE A O 1
ATOM 1481 N N . GLU A 1 188 ? -0.253 -0.772 -12.697 1.00 94.62 188 GLU A N 1
ATOM 1482 C CA . GLU A 1 188 ? -1.698 -0.665 -12.519 1.00 94.62 188 GLU A CA 1
ATOM 1483 C C . GLU A 1 188 ? -2.019 0.153 -11.257 1.00 94.62 188 GLU A C 1
ATOM 1485 O O . GLU A 1 188 ? -1.827 -0.316 -10.129 1.00 94.62 188 GLU A O 1
ATOM 1490 N N . SER A 1 189 ? -2.551 1.370 -11.415 1.00 92.44 189 SER A N 1
ATOM 1491 C CA . SER A 1 189 ? -2.829 2.289 -10.290 1.00 92.44 189 SER A CA 1
ATOM 1492 C C . SER A 1 189 ? -3.770 1.712 -9.223 1.00 92.44 189 SER A C 1
ATOM 1494 O O . SER A 1 189 ? -3.667 2.028 -8.041 1.00 92.44 189 SER A O 1
ATOM 1496 N N . GLU A 1 190 ? -4.686 0.810 -9.583 1.00 91.19 190 GLU A N 1
ATOM 1497 C CA . GLU A 1 190 ? -5.567 0.171 -8.593 1.00 91.19 190 GLU A CA 1
ATOM 1498 C C . GLU A 1 190 ? -4.814 -0.754 -7.618 1.00 91.19 190 GLU A C 1
ATOM 1500 O O . GLU A 1 190 ? -5.222 -0.932 -6.460 1.00 91.19 190 GLU A O 1
ATOM 1505 N N . GLY A 1 191 ? -3.695 -1.324 -8.070 1.00 93.00 191 GLY A N 1
ATOM 1506 C CA . GLY A 1 191 ? -2.818 -2.194 -7.296 1.00 93.00 191 GLY A CA 1
ATOM 1507 C C . GLY A 1 191 ? -1.557 -1.497 -6.776 1.00 93.00 191 GLY A C 1
ATOM 1508 O O . GLY A 1 191 ? -0.912 -2.013 -5.864 1.00 93.00 191 GLY A O 1
ATOM 1509 N N . CYS A 1 192 ? -1.178 -0.341 -7.310 1.00 95.56 192 CYS A N 1
ATOM 1510 C CA . CYS A 1 192 ? 0.013 0.374 -6.870 1.00 95.56 192 CYS A CA 1
ATOM 1511 C C . CYS A 1 192 ? -0.130 0.813 -5.403 1.00 95.56 192 CYS A C 1
ATOM 1513 O O . CYS A 1 192 ? -1.121 1.419 -5.024 1.00 95.56 192 CYS A O 1
ATOM 1515 N N . LEU A 1 193 ? 0.858 0.522 -4.547 1.00 95.31 193 LEU A N 1
ATOM 1516 C CA . LEU A 1 193 ? 0.893 1.034 -3.162 1.00 95.31 193 LEU A CA 1
ATOM 1517 C C . LEU A 1 193 ? 1.674 2.352 -3.039 1.00 95.31 193 LEU A C 1
ATOM 1519 O O . LEU A 1 193 ? 1.941 2.802 -1.924 1.00 95.31 193 LEU A O 1
ATOM 1523 N N . THR A 1 194 ? 2.135 2.903 -4.167 1.00 94.75 194 THR A N 1
ATOM 1524 C CA . THR A 1 194 ? 2.988 4.102 -4.243 1.00 94.75 194 THR A CA 1
ATOM 1525 C C . THR A 1 194 ? 4.178 4.013 -3.274 1.00 94.75 194 THR A C 1
ATOM 1527 O O . THR A 1 194 ? 4.520 4.939 -2.537 1.00 94.75 194 THR A O 1
ATOM 1530 N N . CYS A 1 195 ? 4.785 2.822 -3.210 1.00 93.75 195 CYS A N 1
ATOM 1531 C CA . CYS A 1 195 ? 5.826 2.489 -2.240 1.00 93.75 195 CYS A CA 1
ATOM 1532 C C . CYS A 1 195 ? 7.246 2.769 -2.746 1.00 93.75 195 CYS A C 1
ATOM 1534 O O . CYS A 1 195 ? 8.163 2.704 -1.930 1.00 93.75 195 CYS A O 1
ATOM 1536 N N . PHE A 1 196 ? 7.397 3.088 -4.039 1.00 93.75 196 PHE A N 1
ATOM 1537 C CA . PHE A 1 196 ? 8.632 3.397 -4.778 1.00 93.75 196 PHE A CA 1
ATOM 1538 C C . PHE A 1 196 ? 9.679 2.269 -4.887 1.00 93.75 196 PHE A C 1
ATOM 1540 O O . PHE A 1 196 ? 10.721 2.486 -5.487 1.00 93.75 196 PHE A O 1
ATOM 1547 N N . ARG A 1 197 ? 9.394 1.040 -4.425 1.00 92.75 197 ARG A N 1
ATOM 1548 C CA . ARG A 1 197 ? 10.325 -0.103 -4.588 1.00 92.75 197 ARG A CA 1
ATOM 1549 C C . ARG A 1 197 ? 10.674 -0.393 -6.055 1.00 92.75 197 ARG A C 1
ATOM 1551 O O . ARG A 1 197 ? 11.775 -0.839 -6.340 1.00 92.75 197 ARG A O 1
ATOM 1558 N N . CYS A 1 198 ? 9.745 -0.142 -6.979 1.00 95.56 198 CYS A N 1
ATOM 1559 C CA . CYS A 1 198 ? 9.977 -0.320 -8.411 1.00 95.56 198 CYS A CA 1
ATOM 1560 C C . CYS A 1 198 ? 10.916 0.739 -9.011 1.00 95.56 198 CYS A C 1
ATOM 1562 O O . CYS A 1 198 ? 11.699 0.388 -9.885 1.00 95.56 198 CYS A O 1
ATOM 1564 N N . GLU A 1 199 ? 10.863 1.990 -8.537 1.00 95.31 199 GLU A N 1
ATOM 1565 C CA . GLU A 1 199 ? 11.835 3.039 -8.897 1.00 95.31 199 GLU A CA 1
ATOM 1566 C C . GLU A 1 199 ? 13.218 2.646 -8.363 1.00 95.31 199 GLU A C 1
ATOM 1568 O O . GLU A 1 199 ? 14.157 2.548 -9.146 1.00 95.31 199 GLU A O 1
ATOM 1573 N N . ASP A 1 200 ? 13.302 2.280 -7.077 1.00 92.62 200 ASP A N 1
ATOM 1574 C CA . ASP A 1 200 ? 14.547 1.858 -6.414 1.00 92.62 200 ASP A CA 1
ATOM 1575 C C . ASP A 1 200 ? 15.213 0.642 -7.113 1.00 92.62 200 ASP A C 1
ATOM 1577 O O . ASP A 1 200 ? 16.437 0.532 -7.152 1.00 92.62 200 ASP A O 1
ATOM 1581 N N . ALA A 1 201 ? 14.419 -0.278 -7.677 1.00 94.25 201 ALA A N 1
ATOM 1582 C CA . ALA A 1 201 ? 14.903 -1.473 -8.380 1.00 94.25 201 ALA A CA 1
ATOM 1583 C C . ALA A 1 201 ? 15.258 -1.238 -9.864 1.00 94.25 201 ALA A C 1
ATOM 1585 O O . ALA A 1 201 ? 15.824 -2.121 -10.513 1.00 94.25 201 ALA A O 1
ATOM 1586 N N . CYS A 1 202 ? 14.895 -0.091 -10.445 1.00 96.12 202 CYS A N 1
ATOM 1587 C CA . CYS A 1 202 ? 15.053 0.152 -11.875 1.00 96.12 202 CYS A CA 1
ATOM 1588 C C . CYS A 1 202 ? 16.453 0.689 -12.208 1.00 96.12 202 CYS A C 1
ATOM 1590 O O . CYS A 1 202 ? 16.715 1.885 -12.122 1.00 96.12 202 CYS A O 1
ATOM 1592 N N . SER A 1 203 ? 17.341 -0.182 -12.691 1.00 95.12 203 SER A N 1
ATOM 1593 C CA . SER A 1 203 ? 18.726 0.183 -13.040 1.00 95.12 203 SER A CA 1
ATOM 1594 C C . SER A 1 203 ? 18.869 1.169 -14.208 1.00 95.12 203 SER A C 1
ATOM 1596 O O . SER A 1 203 ? 19.924 1.777 -14.367 1.00 95.12 203 SER A O 1
ATOM 1598 N N . VAL A 1 204 ? 17.825 1.327 -15.027 1.00 96.12 204 VAL A N 1
ATOM 1599 C CA . VAL A 1 204 ? 17.813 2.197 -16.218 1.00 96.12 204 VAL A CA 1
ATOM 1600 C C . VAL A 1 204 ? 17.021 3.493 -16.014 1.00 96.12 204 VAL A C 1
ATOM 1602 O O . VAL A 1 204 ? 16.874 4.268 -16.956 1.00 96.12 204 VAL A O 1
ATOM 1605 N N . GLY A 1 205 ? 16.484 3.733 -14.810 1.00 94.56 205 GLY A N 1
ATOM 1606 C CA . GLY A 1 205 ? 15.719 4.949 -14.511 1.00 94.56 205 GLY A CA 1
ATOM 1607 C C . GLY A 1 205 ? 14.474 5.119 -15.390 1.00 94.56 205 GLY A C 1
ATOM 1608 O O . GLY A 1 205 ? 14.146 6.228 -15.803 1.00 94.56 205 GLY A O 1
ATOM 1609 N N . ALA A 1 206 ? 13.805 4.014 -15.733 1.00 95.81 206 ALA A N 1
ATOM 1610 C CA . ALA A 1 206 ? 12.589 4.027 -16.546 1.00 95.81 206 ALA A CA 1
ATOM 1611 C C . ALA A 1 206 ? 11.313 4.250 -15.719 1.00 95.81 206 ALA A C 1
ATOM 1613 O O . ALA A 1 206 ? 10.243 4.369 -16.301 1.00 95.81 206 ALA A O 1
ATOM 1614 N N . ILE A 1 207 ? 11.379 4.259 -14.385 1.00 95.44 207 ILE A N 1
ATOM 1615 C CA . ILE A 1 207 ? 10.199 4.339 -13.516 1.00 95.44 207 ILE A CA 1
ATOM 1616 C C . ILE A 1 207 ? 10.276 5.602 -12.672 1.00 95.44 207 ILE A C 1
ATOM 1618 O O . ILE A 1 207 ? 11.230 5.772 -11.925 1.00 95.44 207 ILE A O 1
ATOM 1622 N N . GLU A 1 208 ? 9.249 6.444 -12.746 1.00 94.00 208 GLU A N 1
ATOM 1623 C CA . GLU A 1 208 ? 9.173 7.692 -11.984 1.00 94.00 208 GLU A CA 1
ATOM 1624 C C . GLU A 1 208 ? 7.749 7.943 -11.476 1.00 94.00 208 GLU A C 1
ATOM 1626 O O . GLU A 1 208 ? 6.760 7.521 -12.080 1.00 94.00 208 GLU A O 1
ATOM 1631 N N . TYR A 1 209 ? 7.630 8.671 -10.365 1.00 93.81 209 TYR A N 1
ATOM 1632 C CA . TYR A 1 209 ? 6.346 9.214 -9.923 1.00 93.81 209 TYR A CA 1
ATOM 1633 C C . TYR A 1 209 ? 6.056 10.530 -10.648 1.00 93.81 209 TYR A C 1
ATOM 1635 O O . TYR A 1 209 ? 6.738 11.531 -10.415 1.00 93.81 209 TYR A O 1
ATOM 1643 N N . ARG A 1 210 ? 5.040 10.536 -11.515 1.00 93.12 210 ARG A N 1
ATOM 1644 C CA . ARG A 1 210 ? 4.698 11.674 -12.383 1.00 93.12 210 ARG A CA 1
ATOM 1645 C C . ARG A 1 210 ? 3.198 11.748 -12.661 1.00 93.12 210 ARG A C 1
ATOM 1647 O O . ARG A 1 210 ? 2.424 10.945 -12.142 1.00 93.12 210 ARG A O 1
ATOM 1654 N N . ASN A 1 211 ? 2.791 12.737 -13.450 1.00 92.25 211 ASN A N 1
ATOM 1655 C CA . ASN A 1 211 ? 1.436 12.804 -13.977 1.00 92.25 211 ASN A CA 1
ATOM 1656 C C . ASN A 1 211 ? 1.219 11.655 -14.978 1.00 92.25 211 ASN A C 1
ATOM 1658 O O . ASN A 1 211 ? 2.006 11.473 -15.905 1.00 92.25 211 ASN A O 1
ATOM 1662 N N . THR A 1 212 ? 0.167 10.868 -14.771 1.00 81.00 212 THR A N 1
ATOM 1663 C CA . THR A 1 212 ? -0.173 9.687 -15.578 1.00 81.00 212 THR A CA 1
ATOM 1664 C C . THR A 1 212 ? -0.686 10.056 -16.971 1.00 81.00 212 THR A C 1
ATOM 1666 O O . THR A 1 212 ? -0.674 9.215 -17.862 1.00 81.00 212 THR A O 1
ATOM 1669 N N . GLY A 1 213 ? -1.092 11.312 -17.184 1.00 73.62 213 GLY A N 1
ATOM 1670 C CA . GLY A 1 213 ? -1.460 11.836 -18.502 1.00 73.62 213 GLY A CA 1
ATOM 1671 C C . GLY A 1 213 ? -0.275 12.158 -19.418 1.00 73.62 213 GLY A C 1
ATOM 1672 O O . GLY A 1 213 ? -0.484 12.326 -20.611 1.00 73.62 213 GLY A O 1
ATOM 1673 N N . ASP A 1 214 ? 0.954 12.208 -18.893 1.00 69.94 214 ASP A N 1
ATOM 1674 C CA . ASP A 1 214 ? 2.165 12.544 -19.665 1.00 69.94 214 ASP A CA 1
ATOM 1675 C C . ASP A 1 214 ? 2.791 11.294 -20.336 1.00 69.94 214 ASP A C 1
ATOM 1677 O O . ASP A 1 214 ? 3.982 11.263 -20.651 1.00 69.94 214 ASP A O 1
ATOM 1681 N N . ILE A 1 215 ? 2.009 10.218 -20.470 1.00 61.25 215 ILE A N 1
ATOM 1682 C CA . ILE A 1 215 ? 2.403 8.937 -21.065 1.00 61.25 215 ILE A CA 1
ATOM 1683 C C . ILE A 1 215 ? 1.932 8.938 -22.529 1.00 61.25 215 ILE A C 1
ATOM 1685 O O . ILE A 1 215 ? 0.885 8.373 -22.841 1.00 61.25 215 ILE A O 1
ATOM 1689 N N . GLU A 1 216 ? 2.688 9.601 -23.406 1.00 45.56 216 GLU A N 1
ATOM 1690 C CA . GLU A 1 216 ? 2.663 9.347 -24.859 1.00 45.56 216 GLU A CA 1
ATOM 1691 C C . GLU A 1 216 ? 3.768 8.353 -25.238 1.00 45.56 216 GLU A C 1
ATOM 1693 O O . GLU A 1 216 ? 4.903 8.496 -24.720 1.00 45.56 216 GLU A O 1
#

Foldseek 3Di:
DDPVVVVVVQQLVQLVVLLVVCVVCLVVLNNVCVVVVLVVQLQCLLAAFLQCLQRRDNLSSLLVVLVVVCVVVVNDADEADPVQVPQCQLVVLLVVLVVVVVCCVVVVHSDPVVVVLSVVSNVCSNHHALQSCLARHPNSLVSSLVSNQNYQKDKFFQQVQFPLPCQLQVQQSNSQWDQDPSSGIGGRSSRDNRNCSSCVRDPRNRIDTGGPVVHD

pLDDT: mean 91.78, std 7.09, range [45.56, 97.31]

Sequence (216 aa):
MGRENFRYFLRIGAQITFLAVFASLIWSGLTQFWLVIFGAGVIGSVVFDRFYCGWVCPMGTLARPIGWIYEKFGIERLQTPELLRKGRWRWIGLVALALTMVYLRIAGNQLPVFLIVALIGVGFFLVWEEETFHKYICPYGVILSVTSRPSKFGMSVDKSKCTGCGACQEGCPNNAIATLDSDAREIESEGCLTCFRCEDACSVGAIEYRNTGDIE

InterPro domains:
  IPR017896 4Fe-4S ferredoxin-type, iron-sulphur binding domain [PF12801] (31-74)
  IPR017896 4Fe-4S ferredoxin-type, iron-sulphur binding domain [PF12801] (112-150)
  IPR017896 4Fe-4S ferredoxin-type, iron-sulphur binding domain [PF13237] (155-202)
  IPR017896 4Fe-4S ferredoxin-type, iron-sulphur binding domain [PS51379] (153-183)
  IPR017896 4Fe-4S ferredoxin-type, iron-sulphur binding domain [PS51379] (186-212)
  IPR017900 4Fe-4S ferredoxin, iron-sulphur binding, conserved site [PS00198] (162-173)
  IPR051684 Electron Transfer/Redox Process [PTHR30176] (28-210)

Radius of gyration: 17.78 Å; chains: 1; bounding box: 47×36×51 Å

Secondary structure (DSSP, 8-state):
--HHHHHHHHHHHHHHHHHHHHHHHHHTT-GGGHHHHHHHHHHHHHHHTTHHHHHT-HHHHHHHHHHHHHHHHTPPPBPPPHHHHSTHHHHHHHHHHHHHHHHHHHHT----HHHHHHHHHHHHHHHB-HHIIIIII-HHHHHHHHHHTT-SEEEEE-TTT-----HHHHT-TT--EEEPTTS-EEE-TTT-----HHHHT-TT--EEEEEGGG--

Organism: NCBI:txid1698280